Protein AF-A0A800FHP2-F1 (afdb_monomer_lite)

Sequence (373 aa):
MNGQFFDAVLINRNPDCRAYATDANDGDYGSSLISDLSNGISNAISDVHIDLVIASNWNASAYDYDNVTLTNDPELATHSRMISNMIPNHNFGVPVTGPGGDGWVKAIDHSDIEVTYIPVNPVRTNTPTDTPRNPPTYDMDGILLNGVGIFMDSGFCYNPGVTTGPRHLQSNEAGNASGCGPRNSWFELPAYTIWHHGAEKMAAVFDSYFAHGYEGTYHYHALTHPLQEDTDQTQPPSNGDGSPVIGFAPDGFPIYGHWFIDANNQLVKAESGYETYATNSRTPIETALHGTPPTPWDIANNPDAFASDFGLEMGRYEEDWYFAGTGNLDECNGAYDVNGDYGYYITDKYPFTPPCTFGARDPSFGKKSPTLP

Secondary structure (DSSP, 8-state):
--SSSSS-------S-THHHHTSTTTTB--EEEEEETTTTEEEEEE-EEEEEEEE-S-BTTTTB---EEEES-TTT-SEEEEEE-S--SS-B--PPPSGGG-SSS--B-TT--EEEEEESS----SS-EEPP--TTEEE-SEEETTS-EE--S-S-EE-TT--SS-GGGS--TTSEES---TT---BB-GGGGGTSTT--S-S----TTSEEEETBEEEESS-SS-SSSS-TTTS--TTSSPPPEEEE-TTS-EEE-SEEE-TTS-EEE----EEE---SSPPP-TT-TT-PPPPHHHHHH-GGGSS-S----TTSBGGGEEE---SSS-TTSEEE-TTS-EEEE--SSSSSS-SEESS---GGGEEEPP---

Structure (mmCIF, N/CA/C/O backbone):
data_AF-A0A800FHP2-F1
#
_entry.id   AF-A0A800FHP2-F1
#
loop_
_atom_site.group_PDB
_atom_site.id
_atom_site.type_symbol
_atom_site.label_atom_id
_atom_site.label_alt_id
_atom_site.label_comp_id
_atom_site.label_asym_id
_atom_site.label_entity_id
_atom_site.label_seq_id
_atom_site.pdbx_PDB_ins_code
_atom_site.Cartn_x
_atom_site.Cartn_y
_atom_site.Cartn_z
_atom_site.occupancy
_atom_site.B_iso_or_equiv
_atom_site.auth_seq_id
_atom_site.auth_comp_id
_atom_site.auth_asym_id
_atom_site.auth_atom_id
_atom_site.pdbx_PDB_model_num
ATOM 1 N N . MET A 1 1 ? -25.442 13.501 -1.470 1.00 42.16 1 MET A N 1
ATOM 2 C CA . MET A 1 1 ? -24.111 13.335 -0.866 1.00 42.16 1 MET A CA 1
ATOM 3 C C . MET A 1 1 ? -23.254 12.648 -1.912 1.00 42.16 1 MET A C 1
ATOM 5 O O . MET A 1 1 ? -23.772 11.766 -2.589 1.00 42.16 1 MET A O 1
ATOM 9 N N . ASN A 1 2 ? -22.050 13.164 -2.163 1.00 48.53 2 ASN A N 1
ATOM 10 C CA . ASN A 1 2 ? -21.079 12.519 -3.052 1.00 48.53 2 ASN A CA 1
ATOM 11 C C . ASN A 1 2 ? -20.657 11.195 -2.398 1.00 48.53 2 ASN A C 1
ATOM 13 O O . ASN A 1 2 ? -20.609 11.156 -1.176 1.00 48.53 2 ASN A O 1
ATOM 17 N N . GLY A 1 3 ? -20.410 10.147 -3.187 1.00 51.19 3 GLY A N 1
ATOM 18 C CA . GLY A 1 3 ? -20.172 8.762 -2.748 1.00 51.19 3 GLY A CA 1
ATOM 19 C C . GLY A 1 3 ? -18.886 8.498 -1.956 1.00 51.19 3 GLY A C 1
ATOM 20 O O . GLY A 1 3 ? -18.204 7.516 -2.225 1.00 51.19 3 GLY A O 1
ATOM 21 N N . GLN A 1 4 ? -18.535 9.374 -1.020 1.00 61.56 4 GLN A N 1
ATOM 22 C CA . GLN A 1 4 ? -17.621 9.070 0.077 1.00 61.56 4 GLN A CA 1
ATOM 23 C C . GLN A 1 4 ? -18.424 8.402 1.201 1.00 61.56 4 GLN A C 1
ATOM 25 O O . GLN A 1 4 ? -19.654 8.388 1.116 1.00 61.56 4 GLN A O 1
ATOM 30 N N . PHE A 1 5 ? -17.730 7.808 2.181 1.00 66.19 5 PHE A N 1
ATOM 31 C CA . PHE A 1 5 ? -18.312 7.038 3.289 1.00 66.19 5 PHE A CA 1
ATOM 32 C C . PHE A 1 5 ? -19.697 7.540 3.710 1.00 66.19 5 PHE A C 1
ATOM 34 O O . PHE A 1 5 ? -19.891 8.754 3.821 1.00 66.19 5 PHE A O 1
ATOM 41 N N . PHE A 1 6 ? -20.646 6.633 3.954 1.00 57.34 6 PHE A N 1
ATOM 42 C CA . PHE A 1 6 ? -21.966 6.999 4.469 1.00 57.34 6 PHE A CA 1
ATOM 43 C C . PHE A 1 6 ? -21.815 7.748 5.804 1.00 57.34 6 PHE A C 1
ATOM 45 O O . PHE A 1 6 ? -21.698 7.150 6.862 1.00 57.34 6 PHE A O 1
ATOM 52 N N . ASP A 1 7 ? -21.778 9.079 5.734 1.00 52.34 7 ASP A N 1
ATOM 53 C CA . ASP A 1 7 ? -21.678 10.017 6.854 1.00 52.34 7 ASP A CA 1
ATOM 54 C C . ASP A 1 7 ? -20.368 9.987 7.690 1.00 52.34 7 ASP A C 1
ATOM 56 O O . ASP A 1 7 ? -20.225 10.805 8.604 1.00 52.34 7 ASP A O 1
ATOM 60 N N . ALA A 1 8 ? -19.367 9.158 7.349 1.00 60.72 8 ALA A N 1
ATOM 61 C CA . ALA A 1 8 ? -18.088 9.099 8.071 1.00 60.72 8 ALA A CA 1
ATOM 62 C C . ALA A 1 8 ? -17.006 10.014 7.461 1.00 60.72 8 ALA A C 1
ATOM 64 O O . ALA A 1 8 ? -16.405 9.721 6.427 1.00 60.72 8 ALA A O 1
ATOM 65 N N . VAL A 1 9 ? -16.690 11.120 8.140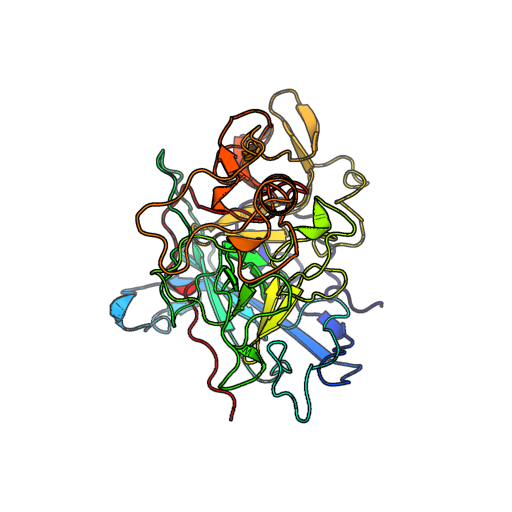 1.00 69.25 9 VAL A N 1
ATOM 66 C CA . VAL A 1 9 ? -15.458 11.877 7.861 1.00 69.25 9 VAL A CA 1
ATOM 67 C C . VAL A 1 9 ? -14.323 11.242 8.660 1.00 69.25 9 VAL A C 1
ATOM 69 O O . VAL A 1 9 ? -14.381 11.193 9.892 1.00 69.25 9 VAL A O 1
ATOM 72 N N . LEU A 1 10 ? -13.279 10.771 7.977 1.00 80.75 10 LEU A N 1
ATOM 73 C CA . LEU A 1 10 ? -12.099 10.210 8.630 1.00 80.75 10 LEU A CA 1
ATOM 74 C C . LEU A 1 10 ? -11.276 11.317 9.294 1.00 80.75 10 LEU A C 1
ATOM 76 O O . LEU A 1 10 ? -10.348 11.853 8.716 1.00 80.75 10 LEU A O 1
ATOM 80 N N . ILE A 1 11 ? -11.620 11.665 10.529 1.00 81.94 11 ILE A N 1
ATOM 81 C CA . ILE A 1 11 ? -10.828 12.572 11.381 1.00 81.94 11 ILE A CA 1
ATOM 82 C C . ILE A 1 11 ? -10.255 11.859 12.609 1.00 81.94 11 ILE A C 1
ATOM 84 O O . ILE A 1 11 ? -9.516 12.450 13.394 1.00 81.94 11 ILE A O 1
ATOM 88 N N . ASN A 1 12 ? -10.628 10.594 12.809 1.00 88.38 12 ASN A N 1
ATOM 89 C CA . ASN A 1 12 ? -10.211 9.810 13.959 1.00 88.38 12 ASN A CA 1
ATOM 90 C C . ASN A 1 12 ? -8.735 9.404 13.819 1.00 88.38 12 ASN A C 1
ATOM 92 O O . ASN A 1 12 ? -8.308 8.901 12.780 1.00 88.38 12 ASN A O 1
ATOM 96 N N . ARG A 1 13 ? -7.955 9.635 14.878 1.00 92.25 13 ARG A N 1
ATOM 97 C CA . ARG A 1 13 ? -6.534 9.263 14.972 1.00 92.25 13 ARG A CA 1
ATOM 98 C C . ARG A 1 13 ? -6.272 8.158 15.992 1.00 92.25 13 ARG A C 1
ATOM 100 O O . ARG A 1 13 ? -5.112 7.839 16.239 1.00 92.25 13 ARG A O 1
ATOM 107 N N . ASN A 1 14 ? -7.321 7.598 16.599 1.00 94.69 14 ASN A N 1
ATOM 108 C CA . ASN A 1 14 ? -7.180 6.554 17.606 1.00 94.69 14 ASN A CA 1
ATOM 109 C C . ASN A 1 14 ? -6.420 5.362 16.995 1.00 94.69 14 ASN A C 1
ATOM 111 O O . ASN A 1 14 ? -6.877 4.845 15.977 1.00 94.69 14 ASN A O 1
ATOM 115 N N . PRO A 1 15 ? -5.277 4.941 17.563 1.00 96.25 15 PRO A N 1
ATOM 116 C CA . PRO A 1 15 ? -4.467 3.861 17.002 1.00 96.25 15 PRO A CA 1
ATOM 117 C C . PRO A 1 15 ? -5.100 2.474 17.182 1.00 96.25 15 PRO A C 1
ATOM 119 O O . PRO A 1 15 ? -4.594 1.497 16.641 1.00 96.25 15 PRO A O 1
ATOM 122 N N . ASP A 1 16 ? -6.178 2.366 17.958 1.00 96.81 16 ASP A N 1
ATOM 123 C CA . ASP A 1 16 ? -6.836 1.110 18.286 1.00 96.81 16 ASP A CA 1
ATOM 124 C C . ASP A 1 16 ? -8.010 0.830 17.341 1.00 96.81 16 ASP A C 1
ATOM 126 O O . ASP A 1 16 ? -8.983 1.589 17.298 1.00 96.81 16 ASP A O 1
ATOM 130 N N . CYS A 1 17 ? -7.960 -0.295 16.623 1.00 97.31 17 CYS A N 1
ATOM 131 C CA . CYS A 1 17 ? -9.032 -0.709 15.716 1.00 97.31 17 CYS A CA 1
ATOM 132 C C . CYS A 1 17 ? -10.392 -0.877 16.413 1.00 97.31 17 CYS A C 1
ATOM 134 O O . CYS A 1 17 ? -11.427 -0.657 15.780 1.00 97.31 17 CYS A O 1
ATOM 136 N N . ARG A 1 18 ? -10.419 -1.151 17.727 1.00 97.69 18 ARG A N 1
ATOM 137 C CA . ARG A 1 18 ? -11.670 -1.234 18.499 1.00 97.69 18 ARG A CA 1
ATOM 138 C C . ARG A 1 18 ? -12.447 0.071 18.472 1.00 97.69 18 ARG A C 1
ATOM 140 O O . ARG A 1 18 ? -13.671 0.045 18.478 1.00 97.69 18 ARG A O 1
ATOM 147 N N . ALA A 1 19 ? -11.747 1.203 18.398 1.00 96.31 19 ALA A N 1
ATOM 148 C CA . ALA A 1 19 ? -12.383 2.508 18.335 1.00 96.31 19 ALA A CA 1
ATOM 149 C C . ALA A 1 19 ? -13.242 2.678 17.079 1.00 96.31 19 ALA A C 1
ATOM 151 O O . ALA A 1 19 ? -14.228 3.393 17.151 1.00 96.31 19 ALA A O 1
ATOM 152 N N . TYR A 1 20 ? -12.892 2.020 15.972 1.00 95.00 20 TYR A N 1
ATOM 153 C CA . TYR A 1 20 ? -13.605 2.096 14.692 1.00 95.00 20 TYR A CA 1
ATOM 154 C C . TYR A 1 20 ? -14.788 1.124 14.669 1.00 95.00 20 TYR A C 1
ATOM 156 O O . TYR A 1 20 ? -15.822 1.438 14.102 1.00 95.00 20 TYR A O 1
ATOM 164 N N . ALA A 1 21 ? -14.686 -0.012 15.365 1.00 95.56 21 ALA A N 1
ATOM 165 C CA . ALA A 1 21 ? -15.807 -0.936 15.551 1.00 95.56 21 ALA A CA 1
ATOM 166 C C . ALA A 1 21 ? -16.920 -0.374 16.460 1.00 95.56 21 ALA A C 1
ATOM 168 O O . ALA A 1 21 ? -18.046 -0.856 16.431 1.00 95.56 21 ALA A O 1
ATOM 169 N N . THR A 1 22 ? -16.605 0.607 17.315 1.00 94.50 22 THR A N 1
ATOM 170 C CA . THR A 1 22 ? -17.533 1.134 18.333 1.00 94.50 22 THR A CA 1
ATOM 171 C C . THR A 1 22 ? -17.714 2.652 18.274 1.00 94.50 22 THR A C 1
ATOM 173 O O . THR A 1 22 ? -18.118 3.259 19.271 1.00 94.50 22 THR A O 1
ATOM 176 N N . ASP A 1 23 ? -17.329 3.298 17.174 1.00 91.94 23 ASP A N 1
ATOM 177 C CA . ASP A 1 23 ? -17.522 4.738 17.012 1.00 91.94 23 ASP A CA 1
ATOM 178 C C . ASP A 1 23 ? -18.992 5.085 16.712 1.00 91.94 23 ASP A C 1
ATOM 180 O O . ASP A 1 23 ? -19.906 4.269 16.824 1.00 91.94 23 ASP A O 1
ATOM 184 N N . ALA A 1 24 ? -19.237 6.342 16.343 1.00 89.69 24 ALA A N 1
ATOM 185 C CA . ALA A 1 24 ? -20.569 6.810 15.982 1.00 89.69 24 ALA A CA 1
ATOM 186 C C . ALA A 1 24 ? -21.131 6.167 14.699 1.00 89.69 24 ALA A C 1
ATOM 188 O O . ALA A 1 24 ? -22.337 6.275 14.479 1.00 89.69 24 ALA A O 1
ATOM 189 N N . ASN A 1 25 ? -20.287 5.526 13.884 1.00 89.25 25 ASN A N 1
ATOM 190 C CA . ASN A 1 25 ? -20.686 4.812 12.676 1.00 89.25 25 ASN A CA 1
ATOM 191 C C . ASN A 1 25 ? -21.022 3.338 12.964 1.00 89.25 25 ASN A C 1
ATOM 193 O O . ASN A 1 25 ? -21.457 2.639 12.057 1.00 89.25 25 ASN A O 1
ATOM 197 N N . ASP A 1 26 ? -20.855 2.862 14.209 1.00 90.69 26 ASP A N 1
ATOM 198 C CA . ASP A 1 26 ? -21.166 1.481 14.625 1.00 90.69 26 ASP A CA 1
ATOM 199 C C . ASP A 1 26 ? -20.458 0.434 13.740 1.00 90.69 26 ASP A C 1
ATOM 201 O O . ASP A 1 26 ? -21.028 -0.588 13.354 1.00 90.69 26 ASP A O 1
ATOM 205 N N . GLY A 1 27 ? -19.215 0.743 13.350 1.00 92.56 27 GLY A N 1
ATOM 206 C CA . GLY A 1 27 ? -18.407 -0.103 12.477 1.00 92.56 27 GLY A CA 1
ATOM 207 C C . GLY A 1 27 ? -18.786 -0.069 10.995 1.00 92.56 27 GLY A C 1
ATOM 208 O O . GLY A 1 27 ? -18.159 -0.793 10.226 1.00 92.56 27 GLY A O 1
ATOM 209 N N . ASP A 1 28 ? -19.770 0.727 10.566 1.00 93.31 28 ASP A N 1
ATOM 210 C CA . ASP A 1 28 ? -20.134 0.889 9.152 1.00 93.31 28 ASP A CA 1
ATOM 211 C C . ASP A 1 28 ? -19.235 1.930 8.467 1.00 93.31 28 ASP A C 1
ATOM 213 O O . ASP A 1 28 ? -19.315 3.132 8.722 1.00 93.31 28 ASP A O 1
ATOM 217 N N . TYR A 1 29 ? -18.370 1.444 7.580 1.00 91.94 29 TYR A N 1
ATOM 218 C CA . TYR A 1 29 ? -17.501 2.261 6.730 1.00 91.94 29 TYR A CA 1
ATOM 219 C C . TYR A 1 29 ? -17.826 2.038 5.246 1.00 91.94 29 TYR A C 1
ATOM 221 O O . TYR A 1 29 ? -16.972 2.196 4.369 1.00 91.94 29 TYR A O 1
ATOM 229 N N . GLY A 1 30 ? -19.064 1.648 4.946 1.00 91.06 30 GLY A N 1
ATOM 230 C CA . GLY A 1 30 ? -19.546 1.482 3.588 1.00 91.06 30 GLY A CA 1
ATOM 231 C C . GLY A 1 30 ? -19.716 2.809 2.845 1.00 91.06 30 GLY A C 1
ATOM 232 O O . GLY A 1 30 ? -19.695 3.912 3.401 1.00 91.06 30 GLY A O 1
ATOM 233 N N . SER A 1 31 ? -19.930 2.707 1.538 1.00 89.75 31 SER A N 1
ATOM 234 C CA . SER A 1 31 ? -20.238 3.839 0.664 1.00 89.75 31 SER A CA 1
ATOM 235 C C . SER A 1 31 ? -21.152 3.413 -0.492 1.00 89.75 31 SER A C 1
ATOM 237 O O . SER A 1 31 ? -21.416 2.233 -0.718 1.00 89.75 31 SER A O 1
ATOM 239 N N . SER A 1 32 ? -21.682 4.368 -1.252 1.00 90.06 32 SER A N 1
ATOM 240 C CA . SER A 1 32 ? -22.527 4.096 -2.419 1.00 90.06 32 SER A CA 1
ATOM 241 C C . SER A 1 32 ? -22.330 5.123 -3.527 1.00 90.06 32 SER A C 1
ATOM 243 O O . SER A 1 32 ? -21.616 6.108 -3.362 1.00 90.06 32 SER A O 1
ATOM 245 N N . LEU A 1 33 ? -23.004 4.910 -4.664 1.00 88.69 33 LEU A N 1
ATOM 246 C CA . LEU A 1 33 ? -22.923 5.779 -5.847 1.00 88.69 33 LEU A CA 1
ATOM 247 C C . LEU A 1 33 ? -21.521 5.804 -6.464 1.00 88.69 33 LEU A C 1
ATOM 249 O O . LEU A 1 33 ? -21.109 6.801 -7.058 1.00 88.69 33 LEU A O 1
ATOM 253 N N . ILE A 1 34 ? -20.808 4.688 -6.334 1.00 89.50 34 ILE A N 1
ATOM 254 C CA . ILE A 1 34 ? -19.467 4.530 -6.867 1.00 89.50 34 ILE A CA 1
ATOM 255 C C . ILE A 1 34 ? -19.550 4.100 -8.335 1.00 89.50 34 ILE A C 1
ATOM 257 O O . ILE A 1 34 ? -20.327 3.215 -8.706 1.00 89.50 34 ILE A O 1
ATOM 261 N N . SER A 1 35 ? -18.735 4.727 -9.177 1.00 90.38 35 SER A N 1
ATOM 262 C CA . SER A 1 35 ? -18.524 4.309 -10.558 1.00 90.38 35 SER A CA 1
ATOM 263 C C . SER A 1 35 ? -17.323 3.371 -10.649 1.00 90.38 35 SER A C 1
ATOM 265 O O . SER A 1 35 ? -16.195 3.791 -10.400 1.00 90.38 35 SER A O 1
ATOM 267 N N . ASP A 1 36 ? -17.570 2.137 -11.078 1.00 90.38 36 ASP A N 1
ATOM 268 C CA . ASP A 1 36 ? -16.560 1.161 -11.483 1.00 90.38 36 ASP A CA 1
ATOM 269 C C . ASP A 1 36 ? -16.416 1.198 -13.010 1.00 90.38 36 ASP A C 1
ATOM 271 O O . ASP A 1 36 ? -17.283 0.730 -13.760 1.00 90.38 36 ASP A O 1
ATOM 275 N N . LEU A 1 37 ? -15.308 1.767 -13.481 1.00 87.38 37 LEU A N 1
ATOM 276 C CA . LEU A 1 37 ? -15.003 1.880 -14.907 1.00 87.38 37 LEU A CA 1
ATOM 277 C C . LEU A 1 37 ? -14.604 0.544 -15.548 1.00 87.38 37 LEU A C 1
ATOM 279 O O . LEU A 1 37 ? -14.700 0.418 -16.770 1.00 87.38 37 LEU A O 1
ATOM 283 N N . SER A 1 38 ? -14.180 -0.446 -14.758 1.00 82.62 38 SER A N 1
ATOM 284 C CA . SER A 1 38 ? -13.795 -1.768 -15.263 1.00 82.62 38 SER A CA 1
ATOM 285 C C . SER A 1 38 ? -15.014 -2.582 -15.715 1.00 82.62 38 SER A C 1
ATOM 287 O O . SER A 1 38 ? -14.948 -3.274 -16.731 1.00 82.62 38 SER A O 1
ATOM 289 N N . ASN A 1 39 ? -16.147 -2.420 -15.021 1.00 82.06 39 ASN A N 1
ATOM 290 C CA . ASN A 1 39 ? -17.415 -3.101 -15.304 1.00 82.06 39 ASN A CA 1
ATOM 291 C C . ASN A 1 39 ? -18.507 -2.198 -15.900 1.00 82.06 39 ASN A C 1
ATOM 293 O O . ASN A 1 39 ? -19.570 -2.684 -16.290 1.00 82.06 39 ASN A O 1
ATOM 297 N N . GLY A 1 40 ? -18.287 -0.881 -15.961 1.00 86.12 40 GLY A N 1
ATOM 298 C CA . GLY A 1 40 ? -19.302 0.080 -16.402 1.00 86.12 40 GLY A CA 1
ATOM 299 C C . GLY A 1 40 ? -20.485 0.212 -15.434 1.00 86.12 40 GLY A C 1
ATOM 300 O O . GLY A 1 40 ? -21.578 0.597 -15.850 1.00 86.12 40 GLY A O 1
ATOM 301 N N . ILE A 1 41 ? -20.282 -0.118 -14.156 1.00 89.56 41 ILE A N 1
ATOM 302 C CA . ILE A 1 41 ? -21.281 0.033 -13.093 1.00 89.56 41 ILE A CA 1
ATOM 303 C C . ILE A 1 41 ? -21.196 1.470 -12.578 1.00 89.56 41 ILE A C 1
ATOM 305 O O . ILE A 1 41 ? -20.122 1.930 -12.214 1.00 89.56 41 ILE A O 1
ATOM 309 N N . SER A 1 42 ? -22.315 2.193 -12.533 1.00 89.94 42 SER A N 1
ATOM 310 C CA . SER A 1 42 ? -22.343 3.617 -12.148 1.00 89.94 42 SER A CA 1
ATOM 311 C C . SER A 1 42 ? -22.952 3.882 -10.766 1.00 89.94 42 SER A C 1
ATOM 313 O O . SER A 1 42 ? -23.232 5.027 -10.419 1.00 89.94 42 SER A O 1
ATOM 315 N N . ASN A 1 43 ? -23.277 2.826 -10.028 1.00 89.38 43 ASN A N 1
ATOM 316 C CA . ASN A 1 43 ? -23.996 2.884 -8.757 1.00 89.38 43 ASN A CA 1
ATOM 317 C C . ASN A 1 43 ? -23.600 1.719 -7.840 1.00 89.38 43 ASN A C 1
ATOM 319 O O . ASN A 1 43 ? -24.458 1.128 -7.185 1.00 89.38 43 ASN A O 1
ATOM 323 N N . ALA A 1 44 ? -22.315 1.375 -7.841 1.00 90.38 44 ALA A N 1
ATOM 324 C CA . ALA A 1 44 ? -21.767 0.345 -6.979 1.00 90.38 44 ALA A CA 1
ATOM 325 C C . ALA A 1 44 ? -21.890 0.737 -5.499 1.00 90.38 44 ALA A C 1
ATOM 327 O O . ALA A 1 44 ? -22.011 1.922 -5.155 1.00 90.38 44 ALA A O 1
ATOM 328 N N . ILE A 1 45 ? -21.891 -0.287 -4.652 1.00 92.00 45 ILE A N 1
ATOM 329 C CA . ILE A 1 45 ? -21.956 -0.185 -3.197 1.00 92.00 45 ILE A CA 1
ATOM 330 C C . ILE A 1 45 ? -20.643 -0.742 -2.658 1.00 92.00 45 ILE A C 1
ATOM 332 O O . ILE A 1 45 ? -20.237 -1.835 -3.046 1.00 92.00 45 ILE A O 1
ATOM 336 N N . SER A 1 46 ? -20.000 0.025 -1.788 1.00 92.06 46 SER A N 1
ATOM 337 C CA . SER A 1 46 ? -18.927 -0.433 -0.915 1.00 92.06 46 SER A CA 1
ATOM 338 C C . SER A 1 46 ? -19.574 -0.899 0.381 1.00 92.06 46 SER A C 1
ATOM 340 O O . SER A 1 46 ? -20.282 -0.125 1.026 1.00 92.06 46 SER A O 1
ATOM 342 N N . ASP A 1 47 ? -19.409 -2.177 0.696 1.00 93.25 47 ASP A N 1
ATOM 343 C CA . ASP A 1 47 ? -19.898 -2.798 1.924 1.00 93.25 47 ASP A CA 1
ATOM 344 C C . ASP A 1 47 ? -18.688 -3.031 2.820 1.00 93.25 47 ASP A C 1
ATOM 346 O O . ASP A 1 47 ? -17.784 -3.766 2.422 1.00 93.25 47 ASP A O 1
ATOM 350 N N . VAL A 1 48 ? -18.643 -2.355 3.969 1.00 94.69 48 VAL A N 1
ATOM 351 C CA . VAL A 1 48 ? -17.565 -2.483 4.952 1.00 94.69 48 VAL A CA 1
ATOM 352 C C . VAL A 1 48 ? -18.166 -2.438 6.346 1.00 94.69 48 VAL A C 1
ATOM 354 O O . VAL A 1 48 ? -18.731 -1.423 6.752 1.00 94.69 48 VAL A O 1
ATOM 357 N N . HIS A 1 49 ? -17.986 -3.519 7.096 1.00 96.00 49 HIS A N 1
ATOM 358 C CA . HIS A 1 49 ? -18.393 -3.599 8.490 1.00 96.00 49 HIS A CA 1
ATOM 359 C C . HIS A 1 49 ? -17.241 -4.076 9.370 1.00 96.00 49 HIS A C 1
ATOM 361 O O . HIS A 1 49 ? -16.572 -5.062 9.052 1.00 96.00 49 HIS A O 1
ATOM 367 N N . ILE A 1 50 ? -17.018 -3.385 10.486 1.00 96.94 50 ILE A N 1
ATOM 368 C CA . ILE A 1 50 ? -16.003 -3.721 11.481 1.00 96.94 50 ILE A CA 1
ATOM 369 C C . ILE A 1 50 ? -16.701 -4.104 12.786 1.00 96.94 50 ILE A C 1
ATOM 371 O O . ILE A 1 50 ? -17.335 -3.265 13.417 1.00 96.94 50 ILE A O 1
ATOM 375 N N . ASP A 1 51 ? -16.537 -5.353 13.221 1.00 97.50 51 ASP A N 1
ATOM 376 C CA . ASP A 1 51 ? -17.034 -5.836 14.513 1.00 97.50 51 ASP A CA 1
ATOM 377 C C . ASP A 1 51 ? -15.909 -6.368 15.412 1.00 97.50 51 ASP A C 1
ATOM 379 O O . ASP A 1 51 ? -14.748 -6.474 15.012 1.00 97.50 51 ASP A O 1
ATOM 383 N N . LEU A 1 52 ? -16.233 -6.654 16.675 1.00 97.94 52 LEU A N 1
ATOM 384 C CA . LEU A 1 52 ? -15.274 -7.162 17.654 1.00 97.94 52 LEU A CA 1
ATOM 385 C C . LEU A 1 52 ? -15.445 -8.664 17.862 1.00 97.94 52 LEU A C 1
ATOM 387 O O . LEU A 1 52 ? -16.551 -9.174 18.076 1.00 97.94 52 LEU A O 1
ATOM 391 N N . VAL A 1 53 ? -14.322 -9.384 17.884 1.00 96.25 53 VAL A N 1
ATOM 392 C CA . VAL A 1 53 ? -14.325 -10.839 18.045 1.00 96.25 53 VAL A CA 1
ATOM 393 C C . VAL A 1 53 ? -13.273 -11.357 19.024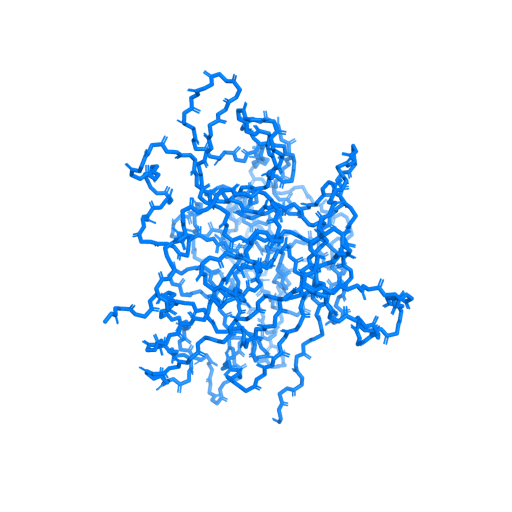 1.00 96.25 53 VAL A C 1
ATOM 395 O O . VAL A 1 53 ? -12.177 -10.814 19.209 1.00 96.25 53 VAL A O 1
ATOM 398 N N . ILE A 1 54 ? -13.607 -12.492 19.628 1.00 94.19 54 ILE A N 1
ATOM 399 C CA . ILE A 1 54 ? -12.711 -13.344 20.401 1.00 94.19 54 ILE A CA 1
ATOM 400 C C . ILE A 1 54 ? -12.298 -14.513 19.506 1.00 94.19 54 ILE A C 1
ATOM 402 O O . ILE A 1 54 ? -13.087 -15.421 19.242 1.00 94.19 54 ILE A O 1
ATOM 406 N N . ALA A 1 55 ? -11.057 -14.485 19.042 1.00 86.69 55 ALA A N 1
ATOM 407 C CA . ALA A 1 55 ? -10.420 -15.548 18.294 1.00 86.69 55 ALA A CA 1
ATOM 408 C C . ALA A 1 55 ? -9.909 -16.619 19.256 1.00 86.69 55 ALA A C 1
ATOM 410 O O . ALA A 1 55 ? -9.067 -16.351 20.115 1.00 86.69 55 ALA A O 1
ATOM 411 N N . SER A 1 56 ? -10.412 -17.847 19.121 1.00 72.88 56 SER A N 1
ATOM 412 C CA . SER A 1 56 ? -9.972 -18.975 19.941 1.00 72.88 56 SER A CA 1
ATOM 413 C C . SER A 1 56 ? -9.509 -20.121 19.049 1.00 72.88 56 SER A C 1
ATOM 415 O O . SER A 1 56 ? -10.208 -20.511 18.123 1.00 72.88 56 SER A O 1
ATOM 417 N N . ASN A 1 57 ? -8.336 -20.693 19.339 1.00 65.31 57 ASN A N 1
ATOM 418 C CA . ASN A 1 57 ? -7.799 -21.853 18.613 1.00 65.31 57 ASN A CA 1
ATOM 419 C C . ASN A 1 57 ? -7.589 -21.637 17.099 1.00 65.31 57 ASN A C 1
ATOM 421 O O . ASN A 1 57 ? -7.745 -22.582 16.324 1.00 65.31 57 ASN A O 1
ATOM 425 N N . TRP A 1 58 ? -7.212 -20.426 16.678 1.00 72.06 58 TRP A N 1
ATOM 426 C CA . TRP A 1 58 ? -6.874 -20.152 15.284 1.00 72.06 58 TRP A CA 1
ATOM 427 C C . TRP A 1 58 ? -5.784 -21.079 14.766 1.00 72.06 58 TRP A C 1
ATOM 429 O O . TRP A 1 58 ? -4.709 -21.219 15.355 1.00 72.06 58 TRP A O 1
ATOM 439 N N . ASN A 1 59 ? -6.068 -21.695 13.624 1.00 63.69 59 ASN A N 1
ATOM 440 C CA . ASN A 1 59 ? -5.121 -22.539 12.932 1.00 63.69 59 ASN A CA 1
ATOM 441 C C . ASN A 1 59 ? -4.774 -21.921 11.577 1.00 63.69 59 ASN A C 1
ATOM 443 O O . ASN A 1 59 ? -5.429 -22.200 10.572 1.00 63.69 59 ASN A O 1
ATOM 447 N N . ALA A 1 60 ? -3.682 -21.154 11.554 1.00 62.06 60 ALA A N 1
ATOM 448 C CA . ALA A 1 60 ? -3.133 -20.551 10.340 1.00 62.06 60 ALA A CA 1
ATOM 449 C C . ALA A 1 60 ? -2.873 -21.580 9.220 1.00 62.06 60 ALA A C 1
ATOM 451 O O . ALA A 1 60 ? -2.970 -21.256 8.043 1.00 62.06 60 ALA A O 1
ATOM 452 N N . SER A 1 61 ? -2.591 -22.846 9.562 1.00 59.84 61 SER A N 1
ATOM 453 C CA . SER A 1 61 ? -2.345 -23.892 8.559 1.00 59.84 61 SER A CA 1
ATOM 454 C C . SER A 1 61 ? -3.615 -24.430 7.889 1.00 59.84 61 SER A C 1
ATOM 456 O O . SER A 1 61 ? -3.529 -24.995 6.800 1.00 59.84 61 SER A O 1
ATOM 458 N N . ALA A 1 62 ? -4.786 -24.257 8.514 1.00 55.75 62 ALA A N 1
ATOM 459 C CA . ALA A 1 62 ? -6.064 -24.749 8.000 1.00 55.75 62 ALA A CA 1
ATOM 460 C C . ALA A 1 62 ? -6.946 -23.650 7.382 1.00 55.75 62 ALA A C 1
ATOM 462 O O . ALA A 1 62 ? -7.964 -23.996 6.792 1.00 55.75 62 ALA A O 1
ATOM 463 N N . TYR A 1 63 ? -6.561 -22.366 7.487 1.00 58.50 63 TYR A N 1
ATOM 464 C CA . TYR A 1 63 ? -7.412 -21.220 7.121 1.00 58.50 63 TYR A CA 1
ATOM 465 C C . TYR A 1 63 ? -8.791 -21.257 7.816 1.00 58.50 63 TYR A C 1
ATOM 467 O O . TYR A 1 63 ? -9.779 -20.785 7.267 1.00 58.50 63 TYR A O 1
ATOM 475 N N . ASP A 1 64 ? -8.875 -21.833 9.021 1.00 66.81 64 ASP A N 1
ATOM 476 C CA . ASP A 1 64 ? -10.116 -21.837 9.806 1.00 66.81 64 ASP A CA 1
ATOM 477 C C . ASP A 1 64 ? -10.165 -20.575 10.673 1.00 66.81 64 ASP A C 1
ATOM 479 O O . ASP A 1 64 ? -9.880 -20.591 11.876 1.00 66.81 64 ASP A O 1
ATOM 483 N N . TYR A 1 65 ? -10.445 -19.457 10.004 1.00 70.50 65 TYR A N 1
ATOM 484 C CA . TYR A 1 65 ? -10.683 -18.170 10.650 1.00 70.50 65 TYR A CA 1
ATOM 485 C C . TYR A 1 65 ? -12.133 -18.022 11.132 1.00 70.50 65 TYR A C 1
ATOM 487 O O . TYR A 1 65 ? -12.472 -16.999 11.717 1.00 70.50 65 TYR A O 1
ATOM 495 N N . ASP A 1 66 ? -12.978 -19.041 10.945 1.00 71.38 66 ASP A N 1
ATOM 496 C CA . ASP A 1 66 ? -14.391 -19.015 11.337 1.00 71.38 66 ASP A CA 1
ATOM 497 C C . ASP A 1 66 ? -14.594 -19.335 12.827 1.00 71.38 66 ASP A C 1
ATOM 499 O O . ASP A 1 66 ? -15.674 -19.108 13.379 1.00 71.38 66 ASP A O 1
ATOM 503 N N . ASN A 1 67 ? -13.558 -19.823 13.520 1.00 83.38 67 ASN A N 1
ATOM 504 C CA . ASN A 1 67 ? -13.601 -20.108 14.956 1.00 83.38 67 ASN A CA 1
ATOM 505 C C . ASN A 1 67 ? -13.422 -18.845 15.817 1.00 83.38 67 ASN A C 1
ATOM 507 O O . ASN A 1 67 ? -12.468 -18.689 16.590 1.00 83.38 67 ASN A O 1
ATOM 511 N N . VAL A 1 68 ? -14.367 -17.925 15.659 1.00 89.50 68 VAL A N 1
ATOM 512 C CA . VAL A 1 68 ? -14.433 -16.656 16.378 1.00 89.50 68 VAL A CA 1
ATOM 513 C C . VAL A 1 68 ? -15.779 -16.505 17.077 1.00 89.50 68 VAL A C 1
ATOM 515 O O . VAL A 1 68 ? -16.811 -16.984 16.613 1.00 89.50 68 VAL A O 1
ATOM 518 N N . THR A 1 69 ? -15.779 -15.836 18.226 1.00 92.69 69 THR A N 1
ATOM 519 C CA . THR A 1 69 ? -17.003 -15.477 18.951 1.00 92.69 69 THR A CA 1
ATOM 520 C C . THR A 1 69 ? -17.171 -13.967 18.933 1.00 92.69 69 THR A C 1
ATOM 522 O O . THR A 1 69 ? -16.278 -13.255 19.383 1.00 92.69 69 THR A O 1
ATOM 525 N N . LEU A 1 70 ? -18.312 -13.482 18.442 1.00 95.12 70 LEU A N 1
ATOM 526 C CA . LEU A 1 70 ? -18.673 -12.065 18.515 1.00 95.12 70 LEU A CA 1
ATOM 527 C C . LEU A 1 70 ? -18.700 -11.583 19.971 1.00 95.12 70 LEU A C 1
ATOM 529 O O . LEU A 1 70 ? -19.217 -12.270 20.856 1.00 95.12 70 LEU A O 1
ATOM 533 N N . THR A 1 71 ? -18.179 -10.387 20.208 1.00 95.94 71 THR A N 1
ATOM 534 C CA . THR A 1 71 ? -18.248 -9.694 21.496 1.00 95.94 71 THR A CA 1
ATOM 535 C C . THR A 1 71 ? -18.594 -8.231 21.261 1.00 95.94 71 THR A C 1
ATOM 537 O O . THR A 1 71 ? -18.216 -7.669 20.250 1.00 95.94 71 THR A O 1
ATOM 540 N N . ASN A 1 72 ? -19.282 -7.603 22.211 1.00 94.88 72 ASN A N 1
ATOM 541 C CA . ASN A 1 72 ? -19.456 -6.144 22.234 1.00 94.88 72 ASN A CA 1
ATOM 542 C C . ASN A 1 72 ? -18.625 -5.507 23.356 1.00 94.88 72 ASN A C 1
ATOM 544 O O . ASN A 1 72 ? -18.780 -4.325 23.643 1.00 94.88 72 ASN A O 1
ATOM 548 N N . ASP A 1 73 ? -17.809 -6.309 24.045 1.00 96.44 73 ASP A N 1
ATOM 549 C CA . ASP A 1 73 ? -16.905 -5.867 25.100 1.00 96.44 73 ASP A CA 1
ATOM 550 C C . ASP A 1 73 ? -15.491 -5.690 24.515 1.00 96.44 73 ASP A C 1
ATOM 552 O O . ASP A 1 73 ? -14.838 -6.701 24.212 1.00 96.44 73 ASP A O 1
ATOM 556 N N . PRO A 1 74 ? -15.010 -4.440 24.357 1.00 95.69 74 PRO A N 1
ATOM 557 C CA . PRO A 1 74 ? -13.669 -4.149 23.855 1.00 95.69 74 PRO A CA 1
ATOM 558 C C . PRO A 1 74 ? -12.548 -4.766 24.693 1.00 95.69 74 PRO A C 1
ATOM 560 O O . PRO A 1 74 ? -11.472 -5.025 24.156 1.00 95.69 74 PRO A O 1
ATOM 563 N N . GLU A 1 75 ? -12.777 -5.034 25.982 1.00 95.62 75 GLU A N 1
ATOM 564 C CA . GLU A 1 75 ? -11.781 -5.636 26.880 1.00 95.62 75 GLU A CA 1
ATOM 565 C C . GLU A 1 75 ? -11.629 -7.146 26.659 1.00 95.62 75 GLU A C 1
ATOM 567 O O . GLU A 1 75 ? -10.597 -7.729 26.993 1.00 95.62 75 GLU A O 1
ATOM 572 N N . LEU A 1 76 ? -12.651 -7.796 26.094 1.00 95.69 76 LEU A N 1
ATOM 573 C CA . LEU A 1 76 ? -12.605 -9.218 25.742 1.00 95.69 76 LEU A CA 1
ATOM 574 C C . LEU A 1 76 ? -12.140 -9.449 24.304 1.00 95.69 76 LEU A C 1
ATOM 576 O O . LEU A 1 76 ? -11.746 -10.567 23.967 1.00 95.69 76 LEU A O 1
ATOM 580 N N . ALA A 1 77 ? -12.220 -8.421 23.457 1.00 96.69 77 ALA A N 1
ATOM 581 C CA . ALA A 1 77 ? -11.851 -8.515 22.057 1.00 96.69 77 ALA A CA 1
ATOM 582 C C . ALA A 1 77 ? -10.373 -8.893 21.900 1.00 96.69 77 ALA A C 1
ATOM 584 O O . ALA A 1 77 ? -9.488 -8.392 22.591 1.00 96.69 77 ALA A O 1
ATOM 585 N N . THR A 1 78 ? -10.117 -9.785 20.952 1.00 95.12 78 THR A N 1
ATOM 586 C CA . THR A 1 78 ? -8.756 -10.146 20.523 1.00 95.12 78 THR A CA 1
ATOM 587 C C . THR A 1 78 ? -8.417 -9.506 19.183 1.00 95.12 78 THR A C 1
ATOM 589 O O . THR A 1 78 ? -7.261 -9.172 18.939 1.00 95.12 78 THR A O 1
ATOM 592 N N . HIS A 1 79 ? -9.437 -9.324 18.340 1.00 96.56 79 HIS A N 1
ATOM 593 C CA . HIS A 1 79 ? -9.334 -8.760 17.005 1.00 96.56 79 HIS A CA 1
ATOM 594 C C . HIS A 1 79 ? -10.560 -7.892 16.734 1.00 96.56 79 HIS A C 1
ATOM 596 O O . HIS A 1 79 ? -11.656 -8.192 17.224 1.00 96.56 79 HIS A O 1
ATOM 602 N N . SER A 1 80 ? -10.372 -6.863 15.918 1.00 97.69 80 SER A N 1
ATOM 603 C CA . SER A 1 80 ? -11.462 -6.294 15.131 1.00 97.69 80 SER A CA 1
ATOM 604 C C . SER A 1 80 ? -11.533 -7.068 13.821 1.00 97.69 80 SER A C 1
ATOM 606 O O . SER A 1 80 ? -10.511 -7.270 13.167 1.00 97.69 80 SER A O 1
ATOM 608 N N . ARG A 1 81 ? -12.710 -7.546 13.439 1.00 96.81 81 ARG A N 1
ATOM 609 C CA . ARG A 1 81 ? -12.925 -8.243 12.173 1.00 96.81 81 ARG A CA 1
ATOM 610 C C . ARG A 1 81 ? -13.553 -7.269 11.190 1.00 96.81 81 ARG A C 1
ATOM 612 O O . ARG A 1 81 ? -14.652 -6.783 11.424 1.00 96.81 81 ARG A O 1
ATOM 619 N N . MET A 1 82 ? -12.857 -7.026 10.089 1.00 97.12 82 MET A N 1
ATOM 620 C CA . MET A 1 82 ? -13.369 -6.282 8.949 1.00 97.12 82 MET A CA 1
ATOM 621 C C . MET A 1 82 ? -13.951 -7.258 7.929 1.00 97.12 82 MET A C 1
ATOM 623 O O . MET A 1 82 ? -13.267 -8.186 7.496 1.00 97.12 82 MET A O 1
ATOM 627 N N . ILE A 1 83 ? -15.202 -7.033 7.553 1.00 95.69 83 ILE A N 1
ATOM 628 C CA . ILE A 1 83 ? -15.919 -7.728 6.487 1.00 95.69 83 ILE A CA 1
ATOM 629 C C . ILE A 1 83 ? -16.114 -6.705 5.374 1.00 95.69 83 ILE A C 1
ATOM 631 O O . ILE A 1 83 ? -16.664 -5.638 5.635 1.00 95.69 83 ILE A O 1
ATOM 635 N N . SER A 1 84 ? -15.634 -6.996 4.168 1.00 94.38 84 SER A N 1
ATOM 636 C CA . SER A 1 84 ? -15.622 -6.035 3.067 1.00 94.38 84 SER A CA 1
ATOM 637 C C . SER A 1 84 ? -15.898 -6.693 1.722 1.00 94.38 84 SER A C 1
ATOM 639 O O . SER A 1 84 ? -15.389 -7.777 1.462 1.00 94.38 84 SER A O 1
ATOM 641 N N . ASN A 1 85 ? -16.620 -6.017 0.828 1.00 92.25 85 ASN A N 1
ATOM 642 C CA . ASN A 1 85 ? -16.733 -6.439 -0.574 1.00 92.25 85 ASN A CA 1
ATOM 643 C C . ASN A 1 85 ? -15.604 -5.914 -1.482 1.00 92.25 85 ASN A C 1
ATOM 645 O O . ASN A 1 85 ? -15.692 -6.011 -2.705 1.00 92.25 85 ASN A O 1
ATOM 649 N N . MET A 1 86 ? -14.551 -5.333 -0.897 1.00 90.19 86 MET A N 1
ATOM 650 C CA . MET A 1 86 ? -13.353 -4.831 -1.584 1.00 90.19 86 MET A CA 1
ATOM 651 C C . MET A 1 86 ? -13.640 -3.749 -2.642 1.00 90.19 86 MET A C 1
ATOM 653 O O . MET A 1 86 ? -12.812 -3.499 -3.520 1.00 90.19 86 MET A O 1
ATOM 657 N N . ILE A 1 87 ? -14.795 -3.083 -2.569 1.00 91.94 87 ILE A N 1
ATOM 658 C CA . ILE A 1 87 ? -15.123 -1.923 -3.400 1.00 91.94 87 ILE A CA 1
ATOM 659 C C . ILE A 1 87 ? -14.742 -0.654 -2.625 1.00 91.94 87 ILE A C 1
ATOM 661 O O . ILE A 1 87 ? -15.173 -0.496 -1.483 1.00 91.94 87 ILE A O 1
ATOM 665 N N . PRO A 1 88 ? -13.967 0.277 -3.211 1.00 91.38 88 PRO A N 1
ATOM 666 C CA . PRO A 1 88 ? -13.534 1.478 -2.509 1.00 91.38 88 PRO A CA 1
ATOM 667 C C . PRO A 1 88 ? -14.667 2.500 -2.353 1.00 91.38 88 PRO A C 1
ATOM 669 O O . PRO A 1 88 ? -15.683 2.474 -3.043 1.00 91.38 88 PRO A O 1
ATOM 672 N N . ASN A 1 89 ? -14.431 3.502 -1.514 1.00 88.94 89 ASN A N 1
ATOM 673 C CA . ASN A 1 89 ? -15.298 4.663 -1.299 1.00 88.94 89 ASN A CA 1
ATOM 674 C C . ASN A 1 89 ? -15.113 5.792 -2.341 1.00 88.94 89 ASN A C 1
ATOM 676 O O . ASN A 1 89 ? -15.355 6.963 -2.045 1.00 88.94 89 ASN A O 1
ATOM 680 N N . HIS A 1 90 ? -14.621 5.481 -3.540 1.00 88.50 90 HIS A N 1
ATOM 681 C CA . HIS A 1 90 ? -14.376 6.461 -4.596 1.00 88.50 90 HIS A CA 1
ATOM 682 C C . HIS A 1 90 ? -14.554 5.830 -5.975 1.00 88.50 90 HIS A C 1
ATOM 684 O O . HIS A 1 90 ? -14.447 4.619 -6.125 1.00 88.50 90 HIS A O 1
ATOM 690 N N . ASN A 1 91 ? -14.785 6.650 -7.003 1.00 89.00 91 ASN A N 1
ATOM 691 C CA . ASN A 1 91 ? -14.808 6.164 -8.385 1.00 89.00 91 ASN A CA 1
ATOM 692 C C . ASN A 1 91 ? -13.449 5.567 -8.751 1.00 89.00 91 ASN A C 1
ATOM 694 O O . ASN A 1 91 ? -12.417 6.183 -8.478 1.00 89.00 91 ASN A O 1
ATOM 698 N N . PHE A 1 92 ? -13.459 4.393 -9.368 1.00 88.44 92 PHE A N 1
ATOM 699 C CA . PHE A 1 92 ? -12.265 3.573 -9.514 1.00 88.44 92 PHE A CA 1
ATOM 700 C C . PHE A 1 92 ? -12.271 2.771 -10.810 1.00 88.44 92 PHE A C 1
ATOM 702 O O . PHE A 1 92 ? -13.262 2.701 -11.550 1.00 88.44 92 PHE A O 1
ATOM 709 N N . GLY A 1 93 ? -11.129 2.142 -11.053 1.00 83.44 93 GLY A N 1
ATOM 710 C CA . GLY A 1 93 ? -10.921 1.220 -12.147 1.00 83.44 93 GLY A CA 1
ATOM 711 C C . GLY A 1 93 ? -10.406 1.898 -13.409 1.00 83.44 93 GLY A C 1
ATOM 712 O O . GLY A 1 93 ? -10.546 3.099 -13.647 1.00 83.44 93 GLY A O 1
ATOM 713 N N . VAL A 1 94 ? -9.821 1.068 -14.260 1.00 81.88 94 VAL A N 1
ATOM 714 C CA . VAL A 1 94 ? -9.417 1.417 -15.621 1.00 81.88 94 VAL A CA 1
ATOM 715 C C . VAL A 1 94 ? -10.135 0.486 -16.597 1.00 81.88 94 VAL A C 1
ATOM 717 O O . VAL A 1 94 ? -10.564 -0.600 -16.193 1.00 81.88 94 VAL A O 1
ATOM 720 N N . PRO A 1 95 ? -10.287 0.864 -17.880 1.00 78.38 95 PRO A N 1
ATOM 721 C CA . PRO A 1 95 ? -10.875 -0.028 -18.870 1.00 78.38 95 PRO A CA 1
ATOM 722 C C . PRO A 1 95 ? -10.134 -1.369 -18.916 1.00 78.38 95 PRO A C 1
ATOM 724 O O . PRO A 1 95 ? -8.908 -1.402 -19.042 1.00 78.38 95 PRO A O 1
ATOM 727 N N . VAL A 1 96 ? -10.885 -2.471 -18.848 1.00 75.50 96 VAL A N 1
ATOM 728 C CA . VAL A 1 96 ? -10.333 -3.825 -18.973 1.00 75.50 96 VAL A CA 1
ATOM 729 C C . VAL A 1 96 ? -9.558 -3.938 -20.291 1.00 75.50 96 VAL A C 1
ATOM 731 O O . VAL A 1 96 ? -10.030 -3.533 -21.357 1.00 75.50 96 VAL A O 1
ATOM 734 N N . THR A 1 97 ? -8.335 -4.463 -20.215 1.00 67.81 97 THR A N 1
ATOM 735 C CA . THR A 1 97 ? -7.410 -4.491 -21.355 1.00 67.81 97 THR A CA 1
ATOM 736 C C . THR A 1 97 ? -7.519 -5.798 -22.152 1.00 67.81 97 THR A C 1
ATOM 738 O O . THR A 1 97 ? -7.837 -6.855 -21.616 1.00 67.81 97 THR A O 1
ATOM 741 N N . GLY A 1 98 ? -7.229 -5.735 -23.459 1.00 55.19 98 GLY A N 1
ATOM 742 C CA . GLY A 1 98 ? -7.244 -6.892 -24.370 1.00 55.19 98 GLY A CA 1
ATOM 743 C C . GLY A 1 98 ? -8.634 -7.259 -24.932 1.00 55.19 98 GLY A C 1
ATOM 744 O O . GLY A 1 98 ? -9.657 -6.876 -24.368 1.00 55.19 98 GLY A O 1
ATOM 745 N N . PRO A 1 99 ? -8.715 -7.979 -26.072 1.00 36.34 99 PRO A N 1
ATOM 746 C CA . PRO A 1 99 ? -9.983 -8.523 -26.561 1.00 36.34 99 PRO A CA 1
ATOM 747 C C . PRO A 1 99 ? -10.592 -9.460 -25.509 1.00 36.34 99 PRO A C 1
ATOM 749 O O . PRO A 1 99 ? -9.906 -10.358 -25.042 1.00 36.34 99 PRO A O 1
ATOM 752 N N . GLY A 1 100 ? -11.850 -9.244 -25.115 1.00 47.47 100 GLY A N 1
ATOM 753 C CA . GLY A 1 100 ? -12.546 -10.123 -24.162 1.00 47.47 100 GLY A CA 1
ATOM 754 C C . GLY A 1 100 ? -12.022 -10.108 -22.717 1.00 47.47 100 GLY A C 1
ATOM 755 O O . GLY A 1 100 ? -12.475 -10.928 -21.930 1.00 47.47 100 GLY A O 1
ATOM 756 N N . GLY A 1 101 ? -11.108 -9.196 -22.361 1.00 56.28 101 GLY A N 1
ATOM 757 C CA . GLY A 1 101 ? -10.512 -9.131 -21.021 1.00 56.28 101 GLY A CA 1
ATOM 758 C C . GLY A 1 101 ? -9.283 -10.009 -20.796 1.00 56.28 101 GLY A C 1
ATOM 759 O O . GLY A 1 101 ? -8.900 -10.238 -19.656 1.00 56.28 101 GLY A O 1
ATOM 760 N N . ASP A 1 102 ? -8.624 -10.453 -21.871 1.00 56.72 102 ASP A N 1
ATOM 761 C CA . ASP A 1 102 ? -7.401 -11.273 -21.810 1.00 56.72 102 ASP A CA 1
ATOM 762 C C . ASP A 1 102 ? -6.148 -10.532 -21.276 1.00 56.72 102 ASP A C 1
ATOM 764 O O . ASP A 1 102 ? -5.047 -11.102 -21.235 1.00 56.72 102 ASP A O 1
ATOM 768 N N . GLY A 1 103 ? -6.282 -9.245 -20.939 1.00 67.00 103 GLY A N 1
ATOM 769 C CA . GLY A 1 103 ? -5.263 -8.427 -20.289 1.00 67.00 103 GLY A CA 1
ATOM 770 C C . GLY A 1 103 ? -5.107 -8.721 -18.795 1.00 67.00 103 GLY A C 1
ATOM 771 O O . GLY A 1 103 ? -5.742 -9.615 -18.244 1.00 67.00 103 GLY A O 1
ATOM 772 N N . TRP A 1 104 ? -4.177 -8.019 -18.146 1.00 75.06 104 TRP A N 1
ATOM 773 C CA . TRP A 1 104 ? -3.835 -8.282 -16.742 1.00 75.06 104 TRP A CA 1
ATOM 774 C C . TRP A 1 104 ? -4.789 -7.561 -15.773 1.00 75.06 104 TRP A C 1
ATOM 776 O O . TRP A 1 104 ? -5.098 -8.103 -14.716 1.00 75.06 104 TRP A O 1
ATOM 786 N N . VAL A 1 105 ? -5.313 -6.387 -16.159 1.00 81.50 105 VAL A N 1
ATOM 787 C CA . VAL A 1 105 ? -6.422 -5.737 -15.445 1.00 81.50 105 VAL A CA 1
ATOM 788 C C . VAL A 1 105 ? -7.696 -6.522 -15.709 1.00 81.50 105 VAL A C 1
ATOM 790 O O . VAL A 1 105 ? -8.101 -6.660 -16.868 1.00 81.50 105 VAL A O 1
ATOM 793 N N . LYS A 1 106 ? -8.347 -6.974 -14.638 1.00 80.62 106 LYS A N 1
ATOM 794 C CA . LYS A 1 106 ? -9.619 -7.696 -14.698 1.00 80.62 106 LYS A CA 1
ATOM 795 C C . LYS A 1 106 ? -10.748 -6.872 -14.088 1.00 80.62 106 LYS A C 1
ATOM 797 O O . LYS A 1 106 ? -10.518 -5.996 -13.259 1.00 80.62 106 LYS A O 1
ATOM 802 N N . ALA A 1 107 ? -11.961 -7.190 -14.528 1.00 82.94 107 ALA A N 1
ATOM 803 C CA . ALA A 1 107 ? -13.192 -6.768 -13.882 1.00 82.94 107 ALA A CA 1
ATOM 804 C C . ALA A 1 107 ? -13.225 -7.223 -12.417 1.00 82.94 107 ALA A C 1
ATOM 806 O O . ALA A 1 107 ? -12.671 -8.269 -12.068 1.00 82.94 107 ALA A O 1
ATOM 807 N N . ILE A 1 108 ? -13.889 -6.428 -11.589 1.00 86.06 108 ILE A N 1
ATOM 808 C CA . ILE A 1 108 ? -13.971 -6.631 -10.142 1.00 86.06 108 ILE A CA 1
ATOM 809 C C . ILE A 1 108 ? -15.292 -7.339 -9.832 1.00 86.06 108 ILE A C 1
ATOM 811 O O . ILE A 1 108 ? -16.307 -7.064 -10.478 1.00 86.06 108 ILE A O 1
ATOM 815 N N . ASP A 1 109 ? -15.275 -8.289 -8.904 1.00 87.19 109 ASP A N 1
ATOM 816 C CA . ASP A 1 109 ? -16.462 -9.021 -8.475 1.00 87.19 109 ASP A CA 1
ATOM 817 C C . ASP A 1 109 ? -17.112 -8.272 -7.309 1.00 87.19 109 ASP A C 1
ATOM 819 O O . ASP A 1 109 ? -16.572 -8.204 -6.214 1.00 87.19 109 ASP A O 1
ATOM 823 N N . HIS A 1 110 ? -18.287 -7.688 -7.549 1.00 88.88 110 HIS A N 1
ATOM 824 C CA . HIS A 1 110 ? -19.020 -6.917 -6.533 1.00 88.88 110 HIS A CA 1
ATOM 825 C C . HIS A 1 110 ? -19.831 -7.816 -5.588 1.00 88.88 110 HIS A C 1
ATOM 827 O O . HIS A 1 110 ? -20.540 -7.306 -4.721 1.00 88.88 110 HIS A O 1
ATOM 833 N N . SER A 1 111 ? -19.802 -9.135 -5.800 1.00 86.75 111 SER A N 1
ATOM 834 C CA . SER A 1 111 ? -20.491 -10.123 -4.968 1.00 86.75 111 SER A CA 1
ATOM 835 C C . SER A 1 111 ? -19.575 -10.858 -3.995 1.00 86.75 111 SER A C 1
ATOM 837 O O . SER A 1 111 ? -20.083 -11.576 -3.132 1.00 86.75 111 SER A O 1
ATOM 839 N N . ASP A 1 112 ? -18.260 -10.681 -4.130 1.00 86.44 112 ASP A N 1
ATOM 840 C CA . ASP A 1 112 ? -17.283 -11.304 -3.248 1.00 86.44 112 ASP A CA 1
ATOM 841 C C . ASP A 1 112 ? -17.213 -10.580 -1.899 1.00 86.44 112 ASP A C 1
ATOM 843 O O . ASP A 1 112 ? -17.482 -9.381 -1.809 1.00 86.44 112 ASP A O 1
ATOM 847 N N . ILE A 1 113 ? -16.878 -11.323 -0.847 1.00 89.00 113 ILE A N 1
ATOM 848 C CA . ILE A 1 113 ? -16.727 -10.804 0.512 1.00 89.00 113 ILE A CA 1
ATOM 849 C C . ILE A 1 113 ? -15.435 -11.343 1.103 1.00 89.00 113 ILE A C 1
ATOM 851 O O . ILE A 1 113 ? -15.246 -12.547 1.271 1.00 89.00 113 ILE A O 1
ATOM 855 N N . GLU A 1 114 ? -14.590 -10.413 1.513 1.00 89.81 114 GLU A N 1
ATOM 856 C CA . GLU A 1 114 ? -13.341 -10.658 2.197 1.00 89.81 114 GLU A CA 1
ATOM 857 C C . GLU A 1 114 ? -13.469 -10.382 3.689 1.00 89.81 114 GLU A C 1
ATOM 859 O O . GLU A 1 114 ? -14.085 -9.408 4.125 1.00 89.81 114 GLU A O 1
ATOM 864 N N . VAL A 1 115 ? -12.843 -11.248 4.484 1.00 92.50 115 VAL A N 1
ATOM 865 C CA . VAL A 1 115 ? -12.775 -11.103 5.939 1.00 92.50 115 VAL A CA 1
ATOM 866 C C . VAL A 1 115 ? -11.318 -10.985 6.362 1.00 92.50 115 VAL A C 1
ATOM 868 O O . VAL A 1 115 ? -10.501 -11.857 6.057 1.00 92.50 115 VAL A O 1
ATOM 871 N N . THR A 1 116 ? -10.990 -9.915 7.077 1.00 94.19 116 THR A N 1
ATOM 872 C CA . THR A 1 116 ? -9.641 -9.629 7.581 1.00 94.19 116 THR A CA 1
ATOM 873 C C . THR A 1 116 ? -9.712 -9.328 9.073 1.00 94.19 116 THR A C 1
ATOM 875 O O . THR A 1 116 ? -10.603 -8.611 9.525 1.00 94.19 116 THR A O 1
ATOM 878 N N . TYR A 1 117 ? -8.788 -9.879 9.856 1.00 95.31 117 TYR A N 1
ATOM 879 C CA . TYR A 1 117 ? -8.770 -9.739 11.309 1.00 95.31 117 TYR A CA 1
ATOM 880 C C . TYR A 1 117 ? -7.588 -8.879 11.749 1.00 95.31 117 TYR A C 1
ATOM 882 O O . TYR A 1 117 ? -6.437 -9.216 11.502 1.00 95.31 117 TYR A O 1
ATOM 890 N N . ILE A 1 118 ? -7.881 -7.771 12.422 1.00 97.31 118 ILE A N 1
ATOM 891 C CA . ILE A 1 118 ? -6.913 -6.775 12.881 1.00 97.31 118 ILE A CA 1
ATOM 892 C C . ILE A 1 118 ? -6.661 -6.992 14.381 1.00 97.31 118 ILE A C 1
ATOM 894 O O . ILE A 1 118 ? -7.604 -6.854 15.168 1.00 97.31 118 ILE A O 1
ATOM 898 N N . PRO A 1 119 ? -5.432 -7.319 14.816 1.00 95.75 119 PRO A N 1
ATOM 899 C CA . PRO A 1 119 ? -5.114 -7.486 16.236 1.00 95.75 119 PRO A CA 1
ATOM 900 C C . PRO A 1 119 ? -5.340 -6.198 17.048 1.00 95.75 119 PRO A C 1
ATOM 902 O O . PRO A 1 119 ? -4.884 -5.130 16.651 1.00 95.75 119 PRO A O 1
ATOM 905 N N . VAL A 1 120 ? -6.001 -6.281 18.214 1.00 95.44 120 VAL A N 1
ATOM 906 C CA . VAL A 1 120 ? -6.356 -5.082 19.025 1.00 95.44 120 VAL A CA 1
ATOM 907 C C . VAL A 1 120 ? -5.272 -4.633 20.015 1.00 95.44 120 VAL A C 1
ATOM 909 O O . VAL A 1 120 ? -5.398 -3.586 20.638 1.00 95.44 120 VAL A O 1
ATOM 912 N N . ASN A 1 121 ? -4.218 -5.431 20.207 1.00 95.00 121 ASN A N 1
ATOM 913 C CA . ASN A 1 121 ? -3.114 -5.136 21.131 1.00 95.00 121 ASN A CA 1
ATOM 914 C C . ASN A 1 121 ? -1.764 -5.439 20.456 1.00 95.00 121 ASN A C 1
ATOM 916 O O . ASN A 1 121 ? -1.075 -6.385 20.862 1.00 95.00 121 ASN A O 1
ATOM 920 N N . PRO A 1 122 ? -1.398 -4.694 19.399 1.00 96.44 122 PRO A N 1
ATOM 921 C CA . PRO A 1 122 ? -0.159 -4.926 18.673 1.00 96.44 122 PRO A CA 1
ATOM 922 C C . PRO A 1 122 ? 1.058 -4.725 19.589 1.00 96.44 122 PRO A C 1
ATOM 924 O O . PRO A 1 122 ? 1.111 -3.807 20.410 1.00 96.44 122 PRO A O 1
ATOM 927 N N . VAL A 1 123 ? 2.067 -5.591 19.454 1.00 96.06 123 VAL A N 1
ATOM 928 C CA . VAL A 1 123 ? 3.325 -5.492 20.210 1.00 96.06 123 VAL A CA 1
ATOM 929 C C . VAL A 1 123 ? 4.462 -5.220 19.242 1.00 96.06 123 VAL A C 1
ATOM 931 O O . VAL A 1 123 ? 4.814 -6.075 18.431 1.00 96.06 123 VAL A O 1
ATOM 934 N N . ARG A 1 124 ? 5.072 -4.040 19.366 1.00 96.38 124 ARG A N 1
ATOM 935 C CA . ARG A 1 124 ? 6.236 -3.668 18.561 1.00 96.38 124 ARG A CA 1
ATOM 936 C C . ARG A 1 124 ? 7.452 -4.486 18.988 1.00 96.38 124 ARG A C 1
ATOM 938 O O . ARG A 1 124 ? 7.777 -4.576 20.173 1.00 96.38 124 ARG A O 1
ATOM 945 N N . THR A 1 125 ? 8.157 -5.038 18.015 1.00 95.62 125 THR A N 1
ATOM 946 C CA . THR A 1 125 ? 9.447 -5.702 18.189 1.00 95.62 125 THR A CA 1
ATOM 947 C C . THR A 1 125 ? 10.586 -4.792 17.712 1.00 95.62 125 THR A C 1
ATOM 949 O O . THR A 1 125 ? 10.373 -3.649 17.308 1.00 95.62 125 THR A O 1
ATOM 952 N N . ASN A 1 126 ? 11.823 -5.285 17.785 1.00 93.56 126 ASN A N 1
ATOM 953 C CA . ASN A 1 126 ? 13.004 -4.577 17.279 1.00 93.56 126 ASN A CA 1
ATOM 954 C C . ASN A 1 126 ? 13.490 -5.141 15.938 1.00 93.56 126 ASN A C 1
ATOM 956 O O . ASN A 1 126 ? 14.617 -4.860 15.535 1.00 93.56 126 ASN A O 1
ATOM 960 N N . THR A 1 127 ? 12.700 -5.998 15.294 1.00 95.19 127 THR A N 1
ATOM 961 C CA . THR A 1 127 ? 13.087 -6.662 14.051 1.00 95.19 127 THR A CA 1
ATOM 962 C C . THR A 1 127 ? 11.951 -6.511 13.050 1.00 95.19 127 THR A C 1
ATOM 964 O O . THR A 1 127 ? 10.854 -6.995 13.333 1.00 95.19 127 THR A O 1
ATOM 967 N N . PRO A 1 128 ? 12.185 -5.844 11.909 1.00 95.69 128 PRO A N 1
ATOM 968 C CA . PRO A 1 128 ? 11.175 -5.758 10.870 1.00 95.69 128 PRO A CA 1
ATOM 969 C C . PRO A 1 128 ? 10.898 -7.155 10.305 1.00 95.69 128 PRO A C 1
ATOM 971 O O . PRO A 1 128 ? 11.796 -7.994 10.182 1.00 95.69 128 PRO A O 1
ATOM 974 N N . THR A 1 129 ? 9.644 -7.401 9.958 1.00 94.56 129 THR A N 1
ATOM 975 C CA . THR A 1 129 ? 9.203 -8.580 9.217 1.00 94.56 129 THR A CA 1
ATOM 976 C C . THR A 1 129 ? 8.659 -8.115 7.880 1.00 94.56 129 THR A C 1
ATOM 978 O O . THR A 1 129 ? 7.631 -7.441 7.830 1.00 94.56 129 THR A O 1
ATOM 981 N N . ASP A 1 130 ? 9.380 -8.463 6.822 1.00 91.19 130 ASP A N 1
ATOM 982 C CA . ASP A 1 130 ? 9.034 -8.131 5.443 1.00 91.19 130 ASP A CA 1
ATOM 983 C C . ASP A 1 130 ? 7.699 -8.753 5.014 1.00 91.19 130 ASP A C 1
ATOM 985 O O . ASP A 1 130 ? 7.247 -9.749 5.603 1.00 91.19 130 ASP A O 1
ATOM 989 N N . THR A 1 131 ? 7.072 -8.177 3.992 1.00 87.19 131 THR A N 1
ATOM 990 C CA . THR A 1 131 ? 5.884 -8.771 3.383 1.00 87.19 131 THR A CA 1
ATOM 991 C C . THR A 1 131 ? 6.234 -10.060 2.654 1.00 87.19 131 THR A C 1
ATOM 993 O O . THR A 1 131 ? 7.123 -10.095 1.804 1.00 87.19 131 THR A O 1
ATOM 996 N N . PRO A 1 132 ? 5.599 -11.193 3.016 1.00 83.44 132 PRO A N 1
ATOM 997 C CA . PRO A 1 132 ? 5.928 -12.446 2.365 1.00 83.44 132 PRO A CA 1
ATOM 998 C C . PRO A 1 132 ? 5.504 -12.443 0.891 1.00 83.44 132 PRO A C 1
ATOM 1000 O O . PRO A 1 132 ? 4.393 -12.060 0.545 1.00 83.44 132 PRO A O 1
ATOM 1003 N N . ARG A 1 133 ? 6.360 -12.983 0.017 1.00 79.56 133 ARG A N 1
ATOM 1004 C CA . ARG A 1 133 ? 6.022 -13.258 -1.391 1.00 79.56 133 ARG A CA 1
ATOM 1005 C C . ARG A 1 133 ? 5.821 -14.747 -1.608 1.00 79.56 133 ARG A C 1
ATOM 1007 O O . ARG A 1 133 ? 6.728 -15.457 -2.050 1.00 79.56 133 ARG A O 1
ATOM 1014 N N . ASN A 1 134 ? 4.621 -15.227 -1.286 1.00 75.00 134 ASN A N 1
ATOM 1015 C CA . ASN A 1 134 ? 4.280 -16.652 -1.287 1.00 75.00 134 ASN A CA 1
ATOM 1016 C C . ASN A 1 134 ? 3.162 -17.010 -2.283 1.00 75.00 134 ASN A C 1
ATOM 1018 O O . ASN A 1 134 ? 2.129 -17.547 -1.869 1.00 75.00 134 ASN A O 1
ATOM 1022 N N . PRO A 1 135 ? 3.349 -16.801 -3.602 1.00 72.44 135 PRO A N 1
ATOM 1023 C CA . PRO A 1 135 ? 2.319 -17.151 -4.573 1.00 72.44 135 PRO A CA 1
ATOM 1024 C C . PRO A 1 135 ? 1.940 -18.643 -4.462 1.00 72.44 135 PRO A C 1
ATOM 1026 O O . PRO A 1 135 ? 2.822 -19.495 -4.290 1.00 72.44 135 PRO A O 1
ATOM 1029 N N . PRO A 1 136 ? 0.645 -18.995 -4.580 1.00 72.12 136 PRO A N 1
ATOM 1030 C CA . PRO A 1 136 ? -0.466 -18.149 -5.032 1.00 72.12 136 PRO A CA 1
ATOM 1031 C C . PRO A 1 136 ? -1.184 -17.375 -3.909 1.00 72.12 136 PRO A C 1
ATOM 1033 O O . PRO A 1 136 ? -2.267 -16.853 -4.148 1.00 72.12 136 PRO A O 1
ATOM 1036 N N . THR A 1 137 ? -0.647 -17.351 -2.688 1.00 79.88 137 THR A N 1
ATOM 1037 C CA . THR A 1 137 ? -1.160 -16.480 -1.625 1.00 79.88 137 THR A CA 1
ATOM 1038 C C . THR A 1 137 ? -0.568 -15.084 -1.809 1.00 79.88 137 THR A C 1
ATOM 1040 O O . THR A 1 137 ? 0.638 -14.942 -2.017 1.00 79.88 137 THR A O 1
ATOM 1043 N N . TYR A 1 138 ? -1.424 -14.071 -1.754 1.00 81.38 138 TYR A N 1
ATOM 1044 C CA . TYR A 1 138 ? -1.066 -12.660 -1.821 1.00 81.38 138 TYR A CA 1
ATOM 1045 C C . TYR A 1 138 ? -1.197 -12.080 -0.421 1.00 81.38 138 TYR A C 1
ATOM 1047 O O . TYR A 1 138 ? -2.274 -12.138 0.170 1.00 81.38 138 TYR A O 1
ATOM 1055 N N . ASP A 1 139 ? -0.112 -11.549 0.119 1.00 88.44 139 ASP A N 1
ATOM 1056 C CA . ASP A 1 139 ? -0.089 -10.996 1.465 1.00 88.44 139 ASP A CA 1
ATOM 1057 C C . ASP A 1 139 ? -0.317 -9.482 1.398 1.00 88.44 139 ASP A C 1
ATOM 1059 O O . ASP A 1 139 ? 0.455 -8.760 0.774 1.00 88.44 139 ASP A O 1
ATOM 1063 N N . MET A 1 140 ? -1.396 -9.005 2.022 1.00 92.44 140 MET A N 1
ATOM 1064 C CA . MET A 1 140 ? -1.658 -7.572 2.165 1.00 92.44 140 MET A CA 1
ATOM 1065 C C . MET A 1 140 ? -0.623 -6.930 3.104 1.00 92.44 140 MET A C 1
ATOM 1067 O O . MET A 1 140 ? -0.312 -7.477 4.168 1.00 92.44 140 MET A O 1
ATOM 1071 N N . ASP A 1 141 ? -0.156 -5.734 2.756 1.00 94.38 141 ASP A N 1
ATOM 1072 C CA . ASP A 1 141 ? 0.636 -4.843 3.622 1.00 94.38 141 ASP A CA 1
ATOM 1073 C C . ASP A 1 141 ? -0.236 -4.062 4.606 1.00 94.38 141 ASP A C 1
ATOM 1075 O O . ASP A 1 141 ? 0.237 -3.525 5.607 1.00 94.38 141 ASP A O 1
ATOM 1079 N N . GLY A 1 142 ? -1.533 -3.998 4.321 1.00 95.88 142 GLY A N 1
ATOM 1080 C CA . GLY A 1 142 ? -2.522 -3.330 5.143 1.00 95.88 142 GLY A CA 1
ATOM 1081 C C . GLY A 1 142 ? -3.919 -3.464 4.564 1.00 95.88 142 GLY A C 1
ATOM 1082 O O . GLY A 1 142 ? -4.100 -3.815 3.398 1.00 95.88 142 GLY A O 1
ATOM 1083 N N . ILE A 1 143 ? -4.912 -3.167 5.391 1.00 96.31 143 ILE A N 1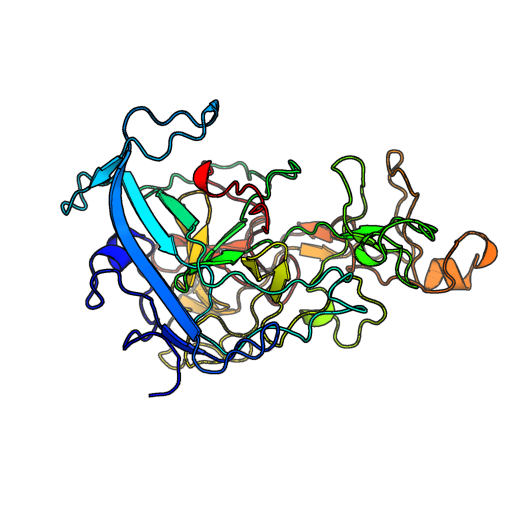
ATOM 1084 C CA . ILE A 1 143 ? -6.315 -3.077 5.002 1.00 96.31 143 ILE A CA 1
ATOM 1085 C C . ILE A 1 143 ? -6.825 -1.688 5.368 1.00 96.31 143 ILE A C 1
ATOM 1087 O O . ILE A 1 143 ? -6.657 -1.227 6.500 1.00 96.31 143 ILE A O 1
ATOM 1091 N N . LEU A 1 144 ? -7.396 -0.989 4.393 1.00 95.44 144 LEU A N 1
ATOM 1092 C CA . LEU A 1 144 ? -7.932 0.350 4.585 1.00 95.44 144 LEU A CA 1
ATOM 1093 C C . LEU A 1 144 ? -9.341 0.315 5.180 1.00 95.44 144 LEU A C 1
ATOM 1095 O O . LEU A 1 144 ? -10.076 -0.651 5.007 1.00 95.44 144 LEU A O 1
ATOM 1099 N N . LEU A 1 145 ? -9.752 1.404 5.831 1.00 94.31 145 LEU A N 1
ATOM 1100 C CA . LEU A 1 145 ? -11.098 1.571 6.390 1.00 94.31 145 LEU A CA 1
ATOM 1101 C C . LEU A 1 145 ? -12.191 1.558 5.317 1.00 94.31 145 LEU A C 1
ATOM 1103 O O . LEU A 1 145 ? -13.332 1.267 5.632 1.00 94.31 145 LEU A O 1
ATOM 1107 N N . ASN A 1 146 ? -11.856 1.814 4.049 1.00 92.19 146 ASN A N 1
ATOM 1108 C CA . ASN A 1 146 ? -12.778 1.604 2.928 1.00 92.19 146 ASN A CA 1
ATOM 1109 C C . ASN A 1 146 ? -12.856 0.140 2.465 1.00 92.19 146 ASN A C 1
ATOM 1111 O O . ASN A 1 146 ? -13.407 -0.132 1.401 1.00 92.19 146 ASN A O 1
ATOM 1115 N N . GLY A 1 147 ? -12.269 -0.783 3.227 1.00 93.19 147 GLY A N 1
ATOM 1116 C CA . GLY A 1 147 ? -12.366 -2.211 2.995 1.00 93.19 147 GLY A CA 1
ATOM 1117 C C . GLY A 1 147 ? -11.444 -2.754 1.908 1.00 93.19 147 GLY A C 1
ATOM 1118 O O . GLY A 1 147 ? -11.596 -3.914 1.542 1.00 93.19 147 GLY A O 1
ATOM 1119 N N . VAL A 1 148 ? -10.508 -1.965 1.378 1.00 94.06 148 VAL A N 1
ATOM 1120 C CA . VAL A 1 148 ? -9.626 -2.370 0.273 1.00 94.06 148 VAL A CA 1
ATOM 1121 C C . VAL A 1 148 ? -8.189 -2.566 0.758 1.00 94.06 148 VAL A C 1
ATOM 1123 O O . VAL A 1 148 ? -7.661 -1.782 1.548 1.00 94.06 148 VAL A O 1
ATOM 1126 N N . GLY A 1 149 ? -7.546 -3.633 0.283 1.00 94.44 149 GLY A N 1
ATOM 1127 C CA . GLY A 1 149 ? -6.183 -3.997 0.669 1.00 94.44 149 GLY A CA 1
ATOM 1128 C C . GLY A 1 149 ? -5.100 -3.158 -0.011 1.00 94.44 149 GLY A C 1
ATOM 1129 O O . GLY A 1 149 ? -5.261 -2.689 -1.141 1.00 94.44 149 GLY A O 1
ATOM 1130 N N . ILE A 1 150 ? -3.970 -3.022 0.679 1.00 94.19 150 ILE A N 1
ATOM 1131 C CA . ILE A 1 150 ? -2.712 -2.491 0.152 1.00 94.19 150 ILE A CA 1
ATOM 1132 C C . ILE A 1 150 ? -1.791 -3.665 -0.185 1.00 94.19 150 ILE A C 1
ATOM 1134 O O . ILE A 1 150 ? -1.622 -4.570 0.632 1.00 94.19 150 ILE A O 1
ATOM 1138 N N . PHE A 1 151 ? -1.192 -3.613 -1.369 1.00 91.44 151 PHE A N 1
ATOM 1139 C CA . PHE A 1 151 ? -0.158 -4.518 -1.856 1.00 91.44 151 PHE A CA 1
ATOM 1140 C C . PHE A 1 151 ? 0.918 -3.648 -2.509 1.00 91.44 151 PHE A C 1
ATOM 1142 O O . PHE A 1 151 ? 0.832 -3.314 -3.683 1.00 91.44 151 PHE A O 1
ATOM 1149 N N . MET A 1 152 ? 1.878 -3.203 -1.711 1.00 89.44 152 MET A N 1
ATOM 1150 C CA . MET A 1 152 ? 3.066 -2.460 -2.124 1.00 89.44 152 MET A CA 1
ATOM 1151 C C . MET A 1 152 ? 3.914 -3.305 -3.077 1.00 89.44 152 MET A C 1
ATOM 1153 O O . MET A 1 152 ? 4.364 -2.834 -4.124 1.00 89.44 152 MET A O 1
ATOM 1157 N N . ASP A 1 153 ? 4.078 -4.574 -2.702 1.00 85.31 153 ASP A N 1
ATOM 1158 C CA . ASP A 1 153 ? 4.798 -5.581 -3.460 1.00 85.31 153 ASP A CA 1
ATOM 1159 C C . ASP A 1 153 ? 4.047 -5.981 -4.725 1.00 85.31 153 ASP A C 1
ATOM 1161 O O . ASP A 1 153 ? 2.827 -6.182 -4.738 1.00 85.31 153 ASP A O 1
ATOM 1165 N N . SER A 1 154 ? 4.801 -6.191 -5.802 1.00 82.69 154 SER A N 1
ATOM 1166 C CA . SER A 1 154 ? 4.215 -6.485 -7.101 1.00 82.69 154 SER A CA 1
ATOM 1167 C C . SER A 1 154 ? 4.461 -7.891 -7.615 1.00 82.69 154 SER A C 1
ATOM 1169 O O . SER A 1 154 ? 5.470 -8.541 -7.353 1.00 82.69 154 SER A O 1
ATOM 1171 N N . GLY A 1 155 ? 3.529 -8.348 -8.452 1.00 84.88 155 GLY A N 1
ATOM 1172 C CA . GLY A 1 155 ? 3.719 -9.526 -9.296 1.00 84.88 155 GLY A CA 1
ATOM 1173 C C . GLY A 1 155 ? 4.462 -9.237 -10.606 1.00 84.88 155 GLY A C 1
ATOM 1174 O O . GLY A 1 155 ? 4.540 -10.133 -11.455 1.00 84.88 155 GLY A O 1
ATOM 1175 N N . PHE A 1 156 ? 4.951 -8.007 -10.809 1.00 89.56 156 PHE A N 1
ATOM 1176 C CA . PHE A 1 156 ? 5.638 -7.575 -12.023 1.00 89.56 156 PHE A CA 1
ATOM 1177 C C . PHE A 1 156 ? 7.145 -7.639 -11.834 1.00 89.56 156 PHE A C 1
ATOM 1179 O O . PHE A 1 156 ? 7.695 -7.081 -10.892 1.00 89.56 156 PHE A O 1
ATOM 1186 N N . CYS A 1 157 ? 7.838 -8.287 -12.760 1.00 92.19 157 CYS A N 1
ATOM 1187 C CA . CYS A 1 157 ? 9.286 -8.392 -12.693 1.00 92.19 157 CYS A CA 1
ATOM 1188 C C . CYS A 1 157 ? 9.938 -8.251 -14.059 1.00 92.19 157 CYS A C 1
ATOM 1190 O O . CYS A 1 157 ? 9.302 -8.426 -15.104 1.00 92.19 157 CYS A O 1
ATOM 1192 N N . TYR A 1 158 ? 11.243 -8.002 -14.033 1.00 93.88 158 TYR A N 1
ATOM 1193 C CA . TYR A 1 158 ? 12.067 -8.068 -15.227 1.00 93.88 158 TYR A CA 1
ATOM 1194 C C . TYR A 1 158 ? 12.189 -9.510 -15.721 1.00 93.88 158 TYR A C 1
ATOM 1196 O O . TYR A 1 158 ? 12.839 -10.361 -15.112 1.00 93.88 158 TYR A O 1
ATOM 1204 N N . ASN A 1 159 ? 11.541 -9.775 -16.850 1.00 92.75 159 ASN A N 1
ATOM 1205 C CA . ASN A 1 159 ? 11.509 -11.062 -17.526 1.00 92.75 159 ASN A CA 1
ATOM 1206 C C . ASN A 1 159 ? 11.354 -10.808 -19.034 1.00 92.75 159 ASN A C 1
ATOM 1208 O O . ASN A 1 159 ? 10.247 -10.925 -19.572 1.00 92.75 159 ASN A O 1
ATOM 1212 N N . PRO A 1 160 ? 12.426 -10.371 -19.721 1.00 91.81 160 PRO A N 1
ATOM 1213 C CA . PRO A 1 160 ? 12.369 -10.015 -21.130 1.00 91.81 160 PRO A CA 1
ATOM 1214 C C . PRO A 1 160 ? 12.226 -11.242 -22.040 1.00 91.81 160 PRO A C 1
ATOM 1216 O O . PRO A 1 160 ? 12.776 -12.312 -21.785 1.00 91.81 160 PRO A O 1
ATOM 1219 N N . GLY A 1 161 ? 11.557 -11.051 -23.180 1.00 88.31 161 GLY A N 1
ATOM 1220 C CA . GLY A 1 161 ? 11.511 -12.036 -24.267 1.00 88.31 161 GLY A CA 1
ATOM 1221 C C . GLY A 1 161 ? 10.358 -13.043 -24.204 1.00 88.31 161 GLY A C 1
ATOM 1222 O O . GLY A 1 161 ? 10.288 -13.939 -25.051 1.00 88.31 161 GLY A O 1
ATOM 1223 N N . VAL A 1 162 ? 9.416 -12.895 -23.270 1.00 89.25 162 VAL A N 1
ATOM 1224 C CA . VAL A 1 162 ? 8.196 -13.710 -23.225 1.00 89.25 162 VAL A CA 1
ATOM 1225 C C . VAL A 1 162 ? 7.227 -13.227 -24.305 1.00 89.25 162 VAL A C 1
ATOM 1227 O O . VAL A 1 162 ? 6.530 -12.232 -24.143 1.00 89.25 162 VAL A O 1
ATOM 1230 N N . THR A 1 163 ? 7.185 -13.946 -25.428 1.00 89.38 163 THR A N 1
ATOM 1231 C CA . THR A 1 163 ? 6.410 -13.579 -26.635 1.00 89.38 163 THR A CA 1
ATOM 1232 C C . THR A 1 163 ? 5.297 -14.573 -26.981 1.00 89.38 163 THR A C 1
ATOM 1234 O O . THR A 1 163 ? 4.643 -14.461 -28.017 1.00 89.38 163 THR A O 1
ATOM 1237 N N . THR A 1 164 ? 5.077 -15.579 -26.131 1.00 89.06 164 THR A N 1
ATOM 1238 C CA . THR A 1 164 ? 4.062 -16.625 -26.327 1.00 89.06 164 THR A CA 1
ATOM 1239 C C . THR A 1 164 ? 3.257 -16.835 -25.046 1.00 89.06 164 THR A C 1
ATOM 1241 O O . THR A 1 164 ? 3.697 -16.439 -23.972 1.00 89.06 164 THR A O 1
ATOM 1244 N N . GLY A 1 165 ? 2.079 -17.459 -25.155 1.00 85.94 165 GLY A N 1
ATOM 1245 C CA . GLY A 1 165 ? 1.154 -17.642 -24.031 1.00 85.94 165 GLY A CA 1
ATOM 1246 C C . GLY A 1 165 ? 0.117 -16.517 -23.909 1.00 85.94 165 GLY A C 1
ATOM 1247 O O . GLY A 1 165 ? -0.000 -15.695 -24.826 1.00 85.94 165 GLY A O 1
ATOM 1248 N N . PRO A 1 166 ? -0.669 -16.491 -22.816 1.00 84.38 166 PRO A N 1
ATOM 1249 C CA . PRO A 1 166 ? -1.662 -15.448 -22.574 1.00 84.38 166 PRO A CA 1
ATOM 1250 C C . PRO A 1 166 ? -1.036 -14.056 -22.609 1.00 84.38 166 PRO A C 1
ATOM 1252 O O . PRO A 1 166 ? 0.046 -13.846 -22.065 1.00 84.38 166 PRO A O 1
ATOM 1255 N N . ARG A 1 167 ? -1.717 -13.093 -23.240 1.00 80.75 167 ARG A N 1
ATOM 1256 C CA . ARG A 1 167 ? -1.160 -11.753 -23.476 1.00 80.75 167 ARG A CA 1
ATOM 1257 C C . ARG A 1 167 ? -0.761 -11.035 -22.184 1.00 80.75 167 ARG A C 1
ATOM 1259 O O . ARG A 1 167 ? 0.240 -10.334 -22.184 1.00 80.75 167 ARG A O 1
ATOM 1266 N N . HIS A 1 168 ? -1.505 -11.232 -21.098 1.00 80.19 168 HIS A N 1
ATOM 1267 C CA . HIS A 1 168 ? -1.201 -10.645 -19.792 1.00 80.19 168 HIS A CA 1
ATOM 1268 C C . HIS A 1 168 ? 0.099 -11.154 -19.149 1.00 80.19 168 HIS A C 1
ATOM 1270 O O . HIS A 1 168 ? 0.647 -10.463 -18.297 1.00 80.19 168 HIS A O 1
ATOM 1276 N N . LEU A 1 169 ? 0.606 -12.321 -19.566 1.00 85.94 169 LEU A N 1
ATOM 1277 C CA . LEU A 1 169 ? 1.873 -12.897 -19.092 1.00 85.94 169 LEU A CA 1
ATOM 1278 C C . LEU A 1 169 ? 3.053 -12.611 -20.034 1.00 85.94 169 LEU A C 1
ATOM 1280 O O . LEU A 1 169 ? 4.174 -13.028 -19.753 1.00 85.94 169 LEU A O 1
ATOM 1284 N N . GLN A 1 170 ? 2.817 -11.956 -21.173 1.00 88.19 170 GLN A N 1
ATOM 1285 C CA . GLN A 1 170 ? 3.886 -11.605 -22.108 1.00 88.19 170 GLN A CA 1
ATOM 1286 C C . GLN A 1 170 ? 4.641 -10.366 -21.625 1.00 88.19 170 GLN A C 1
ATOM 1288 O O . GLN A 1 170 ? 4.065 -9.493 -20.973 1.00 88.19 170 GLN A O 1
ATOM 1293 N N . SER A 1 171 ? 5.925 -10.274 -21.973 1.00 91.00 171 SER A N 1
ATOM 1294 C CA . SER A 1 171 ? 6.742 -9.112 -21.631 1.00 91.00 171 SER A CA 1
ATOM 1295 C C . SER A 1 171 ? 6.229 -7.872 -22.364 1.00 91.00 171 SER A C 1
ATOM 1297 O O . SER A 1 171 ? 5.938 -7.921 -23.563 1.00 91.00 171 SER A O 1
ATOM 1299 N N . ASN A 1 172 ? 6.172 -6.739 -21.671 1.00 90.25 172 ASN A N 1
ATOM 1300 C CA . ASN A 1 172 ? 5.993 -5.442 -22.305 1.00 90.25 172 ASN A CA 1
ATOM 1301 C C . ASN A 1 172 ? 7.283 -5.004 -23.034 1.00 90.25 172 ASN A C 1
ATOM 1303 O O . ASN A 1 172 ? 8.318 -5.671 -22.986 1.00 90.25 172 ASN A O 1
ATOM 1307 N N . GLU A 1 173 ? 7.240 -3.852 -23.703 1.00 89.31 173 GLU A N 1
ATOM 1308 C CA . GLU A 1 173 ? 8.388 -3.314 -24.451 1.00 89.31 173 GLU A CA 1
ATOM 1309 C C . GLU A 1 173 ? 9.617 -2.991 -23.578 1.00 89.31 173 GLU A C 1
ATOM 1311 O O . GLU A 1 173 ? 10.739 -2.940 -24.080 1.00 89.31 173 GLU A O 1
ATOM 1316 N N . ALA A 1 174 ? 9.416 -2.774 -22.278 1.00 91.44 174 ALA A N 1
ATOM 1317 C CA . ALA A 1 174 ? 10.477 -2.568 -21.295 1.00 91.44 174 ALA A CA 1
ATOM 1318 C C . ALA A 1 174 ? 11.104 -3.892 -20.807 1.00 91.44 174 ALA A C 1
ATOM 1320 O O . ALA A 1 174 ? 12.097 -3.873 -20.089 1.00 91.44 174 ALA A O 1
ATOM 1321 N N . GLY A 1 175 ? 10.556 -5.045 -21.204 1.00 91.94 175 GLY A N 1
ATOM 1322 C CA . GLY A 1 175 ? 11.025 -6.355 -20.757 1.00 91.94 175 GLY A CA 1
ATOM 1323 C C . GLY A 1 175 ? 10.433 -6.812 -19.423 1.00 91.94 175 GLY A C 1
ATOM 1324 O O . GLY A 1 175 ? 10.920 -7.790 -18.864 1.00 91.94 175 GLY A O 1
ATOM 1325 N N . ASN A 1 176 ? 9.382 -6.155 -18.924 1.00 92.19 176 ASN A N 1
ATOM 1326 C CA . ASN A 1 176 ? 8.690 -6.558 -17.700 1.00 92.19 176 ASN A CA 1
ATOM 1327 C C . ASN A 1 176 ? 7.474 -7.428 -18.013 1.00 92.19 176 ASN A C 1
ATOM 1329 O O . ASN A 1 176 ? 6.750 -7.161 -18.971 1.00 92.19 176 ASN A O 1
ATOM 1333 N N . ALA A 1 177 ? 7.235 -8.452 -17.201 1.00 89.88 177 ALA A N 1
ATOM 1334 C CA . ALA A 1 177 ? 6.078 -9.338 -17.310 1.00 89.88 177 ALA A CA 1
ATOM 1335 C C . ALA A 1 177 ? 5.384 -9.490 -15.950 1.00 89.88 177 ALA A C 1
ATOM 1337 O O . ALA A 1 177 ? 5.996 -9.257 -14.909 1.00 89.88 177 ALA A O 1
ATOM 1338 N N . SER A 1 178 ? 4.111 -9.891 -15.966 1.00 86.94 178 SER A N 1
ATOM 1339 C CA . SER A 1 178 ? 3.387 -10.311 -14.759 1.00 86.94 178 SER A CA 1
ATOM 1340 C C . SER A 1 178 ? 3.572 -11.813 -14.492 1.00 86.94 178 SER A C 1
ATOM 1342 O O . SER A 1 178 ? 4.154 -12.536 -15.307 1.00 86.94 178 SER A O 1
ATOM 1344 N N . GLY A 1 179 ? 3.062 -12.309 -13.360 1.00 78.56 179 GLY A N 1
ATOM 1345 C CA . GLY A 1 179 ? 3.109 -13.739 -13.022 1.00 78.56 179 GLY A CA 1
ATOM 1346 C C . GLY A 1 179 ? 4.493 -14.211 -12.574 1.00 78.56 179 GLY A C 1
ATOM 1347 O O . GLY A 1 179 ? 4.833 -15.393 -12.682 1.00 78.56 179 GLY A O 1
ATOM 1348 N N . CYS A 1 180 ? 5.310 -13.285 -12.085 1.00 79.31 180 CYS A N 1
ATOM 1349 C CA . CYS A 1 180 ? 6.647 -13.570 -11.613 1.00 79.31 180 CYS A CA 1
ATOM 1350 C C . CYS A 1 180 ? 6.612 -14.338 -10.290 1.00 79.31 180 CYS A C 1
ATOM 1352 O O . CYS A 1 180 ? 6.089 -13.871 -9.287 1.00 79.31 180 CYS A O 1
ATOM 1354 N N . GLY A 1 181 ? 7.185 -15.543 -10.290 1.00 75.69 181 GLY A N 1
ATOM 1355 C CA . GLY A 1 181 ? 7.337 -16.343 -9.076 1.00 75.69 181 GLY A CA 1
ATOM 1356 C C . GLY A 1 181 ? 8.480 -15.857 -8.170 1.00 75.69 181 GLY A C 1
ATOM 1357 O O . GLY A 1 181 ? 9.285 -15.020 -8.587 1.00 75.69 181 GLY A O 1
ATOM 1358 N N . PRO A 1 182 ? 8.654 -16.480 -6.990 1.00 69.50 182 PRO A N 1
ATOM 1359 C CA . PRO A 1 182 ? 9.595 -16.050 -5.944 1.00 69.50 182 PRO A CA 1
ATOM 1360 C C . PRO A 1 182 ? 11.079 -16.233 -6.311 1.00 69.50 182 PRO A C 1
ATOM 1362 O O . PRO A 1 182 ? 11.963 -15.960 -5.511 1.00 69.50 182 PRO A O 1
ATOM 1365 N N . ARG A 1 183 ? 11.376 -16.758 -7.508 1.00 73.38 183 ARG A N 1
ATOM 1366 C CA . ARG A 1 183 ? 12.744 -16.887 -8.039 1.00 73.38 183 ARG A CA 1
ATOM 1367 C C . ARG A 1 183 ? 13.173 -15.693 -8.891 1.00 73.38 183 ARG A C 1
ATOM 1369 O O . ARG A 1 183 ? 14.304 -15.681 -9.368 1.00 73.38 183 ARG A O 1
ATOM 1376 N N . ASN A 1 184 ? 12.273 -14.745 -9.136 1.00 86.62 184 ASN A N 1
ATOM 1377 C CA . ASN A 1 184 ? 12.639 -13.469 -9.734 1.00 86.62 184 ASN A CA 1
ATOM 1378 C C . ASN A 1 184 ? 13.328 -12.590 -8.688 1.00 86.62 184 ASN A C 1
ATOM 1380 O O . ASN A 1 184 ? 13.233 -12.854 -7.492 1.00 86.62 184 ASN A O 1
ATOM 1384 N N . SER A 1 185 ? 14.091 -11.605 -9.150 1.00 90.19 185 SER A N 1
ATOM 1385 C CA . SER A 1 185 ? 14.951 -10.788 -8.278 1.00 90.19 185 SER A CA 1
ATOM 1386 C C . SER A 1 185 ? 14.938 -9.308 -8.626 1.00 90.19 185 SER A C 1
ATOM 1388 O O . SER A 1 185 ? 15.769 -8.579 -8.118 1.00 90.19 185 SER A O 1
ATOM 1390 N N . TRP A 1 186 ? 14.104 -8.908 -9.580 1.00 93.94 186 TRP A N 1
ATOM 1391 C CA . TRP A 1 186 ? 13.969 -7.522 -10.000 1.00 93.94 186 TRP A CA 1
ATOM 1392 C C . TRP A 1 186 ? 12.483 -7.254 -10.130 1.00 93.94 186 TRP A C 1
ATOM 1394 O O . TRP A 1 186 ? 11.911 -7.508 -11.196 1.00 93.94 186 TRP A O 1
ATOM 1404 N N . PHE A 1 187 ? 11.861 -6.825 -9.037 1.00 93.25 187 PHE A N 1
ATOM 1405 C CA . PHE A 1 187 ? 10.430 -6.537 -8.979 1.00 93.25 187 PHE A CA 1
ATOM 1406 C C . PHE A 1 187 ? 10.186 -5.061 -9.274 1.00 93.25 187 PHE A C 1
ATOM 1408 O O . PHE A 1 187 ? 10.779 -4.173 -8.661 1.00 93.25 187 PHE A O 1
ATOM 1415 N N . GLU A 1 188 ? 9.384 -4.796 -10.305 1.00 93.69 188 GLU A N 1
ATOM 1416 C CA . GLU A 1 188 ? 9.070 -3.427 -10.700 1.00 93.69 188 GLU A CA 1
ATOM 1417 C C . GLU A 1 188 ? 8.131 -2.816 -9.665 1.00 93.69 188 GLU A C 1
ATOM 1419 O O . GLU A 1 188 ? 7.097 -3.407 -9.347 1.00 93.69 188 GLU A O 1
ATOM 1424 N N . LEU A 1 189 ? 8.466 -1.609 -9.209 1.00 93.44 189 LEU A N 1
ATOM 1425 C CA . LEU A 1 189 ? 7.604 -0.799 -8.363 1.00 93.44 189 LEU A CA 1
ATOM 1426 C C . LEU A 1 189 ? 6.407 -0.327 -9.180 1.00 93.44 189 LEU A C 1
ATOM 1428 O O . LEU A 1 189 ? 6.569 0.525 -10.063 1.00 93.44 189 LEU A O 1
ATOM 1432 N N . PRO A 1 190 ? 5.195 -0.829 -8.911 1.00 86.00 190 PRO A N 1
ATOM 1433 C CA . PRO A 1 190 ? 4.079 -0.594 -9.813 1.00 86.00 190 PRO A CA 1
ATOM 1434 C C . PRO A 1 190 ? 3.709 0.885 -9.797 1.00 86.00 190 PRO A C 1
ATOM 1436 O O . PRO A 1 190 ? 3.626 1.523 -10.843 1.00 86.00 190 PRO A O 1
ATOM 1439 N N . ALA A 1 191 ? 3.648 1.477 -8.606 1.00 89.44 191 ALA A N 1
ATOM 1440 C CA . ALA A 1 191 ? 3.365 2.889 -8.419 1.00 89.44 191 ALA A CA 1
ATOM 1441 C C . ALA A 1 191 ? 4.557 3.835 -8.672 1.00 89.44 191 ALA A C 1
ATOM 1443 O O . ALA A 1 191 ? 4.471 5.002 -8.310 1.00 89.44 191 ALA A O 1
ATOM 1444 N N . TYR A 1 192 ? 5.648 3.408 -9.329 1.00 91.56 192 TYR A N 1
ATOM 1445 C CA . TYR A 1 192 ? 6.843 4.243 -9.568 1.00 91.56 192 TYR A CA 1
ATOM 1446 C C . TYR A 1 192 ? 6.539 5.642 -10.140 1.00 91.56 192 TYR A C 1
ATOM 1448 O O . TYR A 1 192 ? 7.213 6.616 -9.805 1.00 91.56 192 TYR A O 1
ATOM 1456 N N . THR A 1 193 ? 5.486 5.776 -10.955 1.00 90.00 193 THR A N 1
ATOM 1457 C CA . THR A 1 193 ? 5.064 7.054 -11.552 1.00 90.00 193 THR A CA 1
ATOM 1458 C C . THR A 1 193 ? 4.540 8.090 -10.551 1.00 90.00 193 THR A C 1
ATOM 1460 O O . THR A 1 193 ? 4.362 9.250 -10.940 1.00 90.00 193 THR A O 1
ATOM 1463 N N . ILE A 1 194 ? 4.285 7.713 -9.290 1.00 86.81 194 ILE A N 1
ATOM 1464 C CA . ILE A 1 194 ? 3.971 8.663 -8.210 1.00 86.81 194 ILE A CA 1
ATOM 1465 C C . ILE A 1 194 ? 5.206 9.491 -7.838 1.00 86.81 194 ILE A C 1
ATOM 1467 O O . ILE A 1 194 ? 5.092 10.695 -7.645 1.00 86.81 194 ILE A O 1
ATOM 1471 N N . TRP A 1 195 ? 6.383 8.859 -7.836 1.00 86.50 195 TRP A N 1
ATOM 1472 C CA . TRP A 1 195 ? 7.670 9.485 -7.542 1.00 86.50 195 TRP A CA 1
ATOM 1473 C C . TRP A 1 195 ? 8.313 10.074 -8.799 1.00 86.50 195 TRP A C 1
ATOM 1475 O O . TRP A 1 195 ? 8.772 11.216 -8.798 1.00 86.50 195 TRP A O 1
ATOM 1485 N N . HIS A 1 196 ? 8.331 9.308 -9.894 1.00 88.88 196 HIS A N 1
ATOM 1486 C CA . HIS A 1 196 ? 8.937 9.717 -11.157 1.00 88.88 196 HIS A CA 1
ATOM 1487 C C . HIS A 1 196 ? 7.876 9.911 -12.242 1.00 88.88 196 HIS A C 1
ATOM 1489 O O . HIS A 1 196 ? 7.583 9.029 -13.059 1.00 88.88 196 HIS A O 1
ATOM 1495 N N . HIS A 1 197 ? 7.262 11.093 -12.234 1.00 87.06 197 HIS A N 1
ATOM 1496 C CA . HIS A 1 197 ? 6.216 11.437 -13.189 1.00 87.06 197 HIS A CA 1
ATOM 1497 C C . HIS A 1 197 ? 6.695 11.309 -14.639 1.00 87.06 197 HIS A C 1
ATOM 1499 O O . HIS A 1 197 ? 7.754 11.808 -15.014 1.00 87.06 197 HIS A O 1
ATOM 1505 N N . GLY A 1 198 ? 5.865 10.680 -15.471 1.00 85.31 198 GLY A N 1
ATOM 1506 C CA . GLY A 1 198 ? 6.158 10.489 -16.891 1.00 85.31 198 GLY A CA 1
ATOM 1507 C C . GLY A 1 198 ? 7.023 9.270 -17.208 1.00 85.31 198 GLY A C 1
ATOM 1508 O O . GLY A 1 198 ? 7.397 9.118 -18.366 1.00 85.31 198 GLY A O 1
ATOM 1509 N N . ALA A 1 199 ? 7.316 8.393 -16.237 1.00 90.75 199 ALA A N 1
ATOM 1510 C CA . ALA A 1 199 ? 7.952 7.113 -16.538 1.00 90.75 199 ALA A CA 1
ATOM 1511 C C . ALA A 1 199 ? 7.126 6.320 -17.569 1.00 90.75 199 ALA A C 1
ATOM 1513 O O . ALA A 1 199 ? 5.914 6.137 -17.430 1.00 90.75 199 ALA A O 1
ATOM 1514 N N . GLU A 1 200 ? 7.794 5.864 -18.627 1.00 90.31 200 GLU A N 1
ATOM 1515 C CA . GLU A 1 200 ? 7.159 5.192 -19.759 1.00 90.31 200 GLU A CA 1
ATOM 1516 C C . GLU A 1 200 ? 7.259 3.666 -19.649 1.00 90.31 200 GLU A C 1
ATOM 1518 O O . GLU A 1 200 ? 8.133 3.114 -18.973 1.00 90.31 200 GLU A O 1
ATOM 1523 N N . LYS A 1 201 ? 6.378 2.968 -20.377 1.00 90.00 201 LYS A N 1
ATOM 1524 C CA . LYS A 1 201 ? 6.387 1.502 -20.513 1.00 90.00 201 LYS A CA 1
ATOM 1525 C C . LYS A 1 201 ? 6.317 0.760 -19.168 1.00 90.00 201 LYS A C 1
ATOM 1527 O O . LYS A 1 201 ? 6.944 -0.287 -19.025 1.00 90.00 201 LYS A O 1
ATOM 1532 N N . MET A 1 202 ? 5.604 1.299 -18.177 1.00 90.00 202 MET A N 1
ATOM 1533 C CA . MET A 1 202 ? 5.291 0.581 -16.929 1.00 90.00 202 MET A CA 1
ATOM 1534 C C . MET A 1 202 ? 4.523 -0.712 -17.242 1.00 90.00 202 MET A C 1
ATOM 1536 O O . MET A 1 202 ? 3.757 -0.753 -18.211 1.00 90.00 202 MET A O 1
ATOM 1540 N N . ALA A 1 203 ? 4.746 -1.789 -16.482 1.00 87.19 203 ALA A N 1
ATOM 1541 C CA . ALA A 1 203 ? 3.974 -3.021 -16.659 1.00 87.19 203 ALA A CA 1
ATOM 1542 C C . ALA A 1 203 ? 2.540 -2.865 -16.138 1.00 87.19 203 ALA A C 1
ATOM 1544 O O . ALA A 1 203 ? 1.599 -3.377 -16.748 1.00 87.19 203 ALA A O 1
ATOM 1545 N N . ALA A 1 204 ? 2.388 -2.110 -15.051 1.00 84.88 204 ALA A N 1
ATOM 1546 C CA . ALA A 1 204 ? 1.110 -1.808 -14.437 1.00 84.88 204 ALA A CA 1
ATOM 1547 C C . ALA A 1 204 ? 0.476 -0.512 -14.982 1.00 84.88 204 ALA A C 1
ATOM 1549 O O . ALA A 1 204 ? 1.141 0.392 -15.487 1.00 84.88 204 ALA A O 1
ATOM 1550 N N . VAL A 1 205 ? -0.845 -0.438 -14.863 1.00 84.62 205 VAL A N 1
ATOM 1551 C CA . VAL A 1 205 ? -1.746 0.644 -15.271 1.00 84.62 205 VAL A CA 1
ATOM 1552 C C . VAL A 1 205 ? -2.717 0.822 -14.121 1.00 84.62 205 VAL A C 1
ATOM 1554 O O . VAL A 1 205 ? -3.393 -0.129 -13.734 1.00 84.62 205 VAL A O 1
ATOM 1557 N N . PHE A 1 206 ? -2.800 2.041 -13.612 1.00 87.00 206 PHE A N 1
ATOM 1558 C CA . PHE A 1 206 ? -3.638 2.373 -12.471 1.00 87.00 206 PHE A CA 1
ATOM 1559 C C . PHE A 1 206 ? -4.691 3.393 -12.843 1.00 87.00 206 PHE A C 1
ATOM 1561 O O . PHE A 1 206 ? -4.556 4.123 -13.831 1.00 87.00 206 PHE A O 1
ATOM 1568 N N . ASP A 1 207 ? -5.711 3.477 -12.003 1.00 87.31 207 ASP A N 1
ATOM 1569 C CA . ASP A 1 207 ? -6.510 4.686 -11.919 1.00 87.31 207 ASP A CA 1
ATOM 1570 C C . ASP A 1 207 ? -5.764 5.801 -11.157 1.00 87.31 207 ASP A C 1
ATOM 1572 O O . ASP A 1 207 ? -4.581 5.698 -10.818 1.00 87.31 207 ASP A O 1
ATOM 1576 N N . SER A 1 208 ? -6.453 6.914 -10.902 1.00 85.44 208 SER A N 1
ATOM 1577 C CA . SER A 1 208 ? -5.878 8.084 -10.229 1.00 85.44 208 SER A CA 1
ATOM 1578 C C . SER A 1 208 ? -5.452 7.843 -8.775 1.00 85.44 208 SER A C 1
ATOM 1580 O O . SER A 1 208 ? -4.794 8.706 -8.191 1.00 85.44 208 SER A O 1
ATOM 1582 N N . TYR A 1 209 ? -5.819 6.702 -8.193 1.00 86.81 209 TYR A N 1
ATOM 1583 C CA . TYR A 1 209 ? -5.500 6.315 -6.824 1.00 86.81 209 TYR A CA 1
ATOM 1584 C C . TYR A 1 209 ? -4.372 5.281 -6.752 1.00 86.81 209 TYR A C 1
ATOM 1586 O O . TYR A 1 209 ? -4.129 4.752 -5.676 1.00 86.81 209 TYR A O 1
ATOM 1594 N N . PHE A 1 210 ? -3.659 5.021 -7.858 1.00 89.56 210 PHE A N 1
ATOM 1595 C CA . PHE A 1 210 ? -2.556 4.048 -7.902 1.00 89.56 210 PHE A CA 1
ATOM 1596 C C . PHE A 1 210 ? -2.989 2.625 -7.526 1.00 89.56 210 PHE A C 1
ATOM 1598 O O . PHE A 1 210 ? -2.279 1.866 -6.863 1.00 89.56 210 PHE A O 1
ATOM 1605 N N . ALA A 1 211 ? -4.177 2.268 -8.000 1.00 90.50 211 ALA A N 1
ATOM 1606 C CA . ALA A 1 211 ? -4.825 0.995 -7.768 1.00 90.50 211 ALA A CA 1
ATOM 1607 C C . ALA A 1 211 ? -5.462 0.449 -9.049 1.00 90.50 211 ALA A C 1
ATOM 1609 O O . ALA A 1 211 ? -5.611 1.154 -10.055 1.00 90.50 211 ALA A O 1
ATOM 1610 N N . HIS A 1 212 ? -5.787 -0.840 -9.033 1.00 88.81 212 HIS A N 1
ATOM 1611 C CA . HIS A 1 212 ? -6.435 -1.518 -10.151 1.00 88.81 212 HIS A CA 1
ATOM 1612 C C . HIS A 1 212 ? -7.173 -2.783 -9.695 1.00 88.81 212 HIS A C 1
ATOM 1614 O O . HIS A 1 212 ? -7.003 -3.264 -8.577 1.00 88.81 212 HIS A O 1
ATOM 1620 N N . GLY A 1 213 ? -7.987 -3.334 -10.601 1.00 86.94 213 GLY A N 1
ATOM 1621 C CA . GLY A 1 213 ? -8.604 -4.648 -10.438 1.00 86.94 213 GLY A CA 1
ATOM 1622 C C . GLY A 1 213 ? -7.667 -5.785 -10.854 1.00 86.94 213 GLY A C 1
ATOM 1623 O O . GLY A 1 213 ? -7.011 -5.701 -11.900 1.00 86.94 213 GLY A O 1
ATOM 1624 N N . TYR A 1 214 ? -7.618 -6.862 -10.074 1.00 80.62 214 TYR A N 1
ATOM 1625 C CA . TYR A 1 214 ? -6.955 -8.122 -10.412 1.00 80.62 214 TYR A CA 1
ATOM 1626 C C . TYR A 1 214 ? -7.727 -9.295 -9.809 1.00 80.62 214 TYR A C 1
ATOM 1628 O O . TYR A 1 214 ? -8.040 -9.295 -8.628 1.00 80.62 214 TYR A O 1
ATOM 1636 N N . GLU A 1 215 ? -8.039 -10.293 -10.637 1.00 76.81 215 GLU A N 1
ATOM 1637 C CA . GLU A 1 215 ? -8.704 -11.540 -10.209 1.00 76.81 215 GLU A CA 1
ATOM 1638 C C . GLU A 1 215 ? -9.934 -11.350 -9.308 1.00 76.81 215 GLU A C 1
ATOM 1640 O O . GLU A 1 215 ? -10.156 -12.115 -8.382 1.00 76.81 215 GLU A O 1
ATOM 1645 N N . GLY A 1 216 ? -10.764 -10.353 -9.625 1.00 76.00 216 GLY A N 1
ATOM 1646 C CA . GLY A 1 216 ? -12.016 -10.099 -8.913 1.00 76.00 216 GLY A CA 1
ATOM 1647 C C . GLY A 1 216 ? -11.904 -9.102 -7.765 1.00 76.00 216 GLY A C 1
ATOM 1648 O O . GLY A 1 216 ? -12.939 -8.643 -7.304 1.00 76.00 216 GLY A O 1
ATOM 1649 N N . THR A 1 217 ? -10.703 -8.676 -7.367 1.00 83.62 217 THR A N 1
ATOM 1650 C CA . THR A 1 217 ? -10.520 -7.709 -6.273 1.00 83.62 217 THR A CA 1
ATOM 1651 C C . THR A 1 217 ? -9.875 -6.415 -6.753 1.00 83.62 217 THR A C 1
ATOM 1653 O O . THR A 1 217 ? -9.107 -6.391 -7.717 1.00 83.62 217 THR A O 1
ATOM 1656 N N . TYR A 1 218 ? -10.195 -5.314 -6.080 1.00 90.75 218 TYR A N 1
ATOM 1657 C CA . TYR A 1 218 ? -9.502 -4.037 -6.216 1.00 90.75 218 TYR A CA 1
ATOM 1658 C C . TYR A 1 218 ? -8.420 -3.920 -5.139 1.00 90.75 218 TYR A C 1
ATOM 1660 O O . TYR A 1 218 ? -8.624 -4.401 -4.024 1.00 90.75 218 TYR A O 1
ATOM 1668 N N . HIS A 1 219 ? -7.284 -3.289 -5.443 1.00 92.19 219 HIS A N 1
ATOM 1669 C CA . HIS A 1 219 ? -6.238 -3.060 -4.444 1.00 92.19 219 HIS A CA 1
ATOM 1670 C C . HIS A 1 219 ? -5.278 -1.913 -4.785 1.00 92.19 219 HIS A C 1
ATOM 1672 O O . HIS A 1 219 ? -5.085 -1.581 -5.958 1.00 92.19 219 HIS A O 1
ATOM 1678 N N . TYR A 1 220 ? -4.655 -1.340 -3.749 1.00 93.50 220 TYR A N 1
ATOM 1679 C CA . TYR A 1 220 ? -3.726 -0.207 -3.840 1.00 93.50 220 TYR A CA 1
ATOM 1680 C C . TYR A 1 220 ? -2.257 -0.628 -3.838 1.00 93.50 220 TYR A C 1
ATOM 1682 O O . TYR A 1 220 ? -1.864 -1.465 -3.035 1.00 93.50 220 TYR A O 1
ATOM 1690 N N . HIS A 1 221 ? -1.443 0.032 -4.668 1.00 92.50 221 HIS A N 1
ATOM 1691 C CA . HIS A 1 221 ? 0.032 -0.051 -4.655 1.00 92.50 221 HIS A CA 1
ATOM 1692 C C . HIS A 1 221 ? 0.690 1.210 -4.074 1.00 92.50 221 HIS A C 1
ATOM 1694 O O . HIS A 1 221 ? 1.842 1.201 -3.653 1.00 92.50 221 HIS A O 1
ATOM 1700 N N . ALA A 1 222 ? -0.045 2.319 -4.082 1.00 91.19 222 ALA A N 1
ATOM 1701 C CA . ALA A 1 222 ? 0.262 3.573 -3.406 1.00 91.19 222 ALA A CA 1
ATOM 1702 C C . ALA A 1 222 ? -1.058 4.314 -3.151 1.00 91.19 222 ALA A C 1
ATOM 1704 O O . ALA A 1 222 ? -2.119 3.863 -3.583 1.00 91.19 222 ALA A O 1
ATOM 1705 N N . LEU A 1 223 ? -1.006 5.456 -2.466 1.00 85.69 223 LEU A N 1
ATOM 1706 C CA . LEU A 1 223 ? -2.193 6.243 -2.135 1.00 85.69 223 LEU A CA 1
ATOM 1707 C C . LEU A 1 223 ? -1.918 7.733 -2.348 1.00 85.69 223 LEU A C 1
ATOM 1709 O O . LEU A 1 223 ? -1.146 8.336 -1.616 1.00 85.69 223 LEU A O 1
ATOM 1713 N N . THR A 1 224 ? -2.591 8.348 -3.321 1.00 74.06 224 THR A N 1
ATOM 1714 C CA . THR A 1 224 ? -2.512 9.804 -3.573 1.00 74.06 224 THR A CA 1
ATOM 1715 C C . THR A 1 224 ? -3.545 10.602 -2.779 1.00 74.06 224 THR A C 1
ATOM 1717 O O . THR A 1 224 ? -3.392 11.798 -2.562 1.00 74.06 224 THR A O 1
ATOM 1720 N N . HIS A 1 225 ? -4.626 9.954 -2.349 1.00 70.38 225 HIS A N 1
ATOM 1721 C CA . HIS A 1 225 ? -5.738 10.586 -1.643 1.00 70.38 225 HIS A CA 1
ATOM 1722 C C . HIS A 1 225 ? -6.236 9.602 -0.584 1.00 70.38 225 HIS A C 1
ATOM 1724 O O . HIS A 1 225 ? -6.999 8.692 -0.919 1.00 70.38 225 HIS A O 1
ATOM 1730 N N . PRO A 1 226 ? -5.769 9.710 0.671 1.00 61.28 226 PRO A N 1
ATOM 1731 C CA . PRO A 1 226 ? -6.113 8.745 1.700 1.00 61.28 226 PRO A CA 1
ATOM 1732 C C . PRO A 1 226 ? -7.560 8.962 2.154 1.00 61.28 226 PRO A C 1
ATOM 1734 O O . PRO A 1 226 ? -7.799 9.670 3.115 1.00 61.28 226 PRO A O 1
ATOM 1737 N N . LEU A 1 227 ? -8.523 8.364 1.447 1.00 67.00 227 LEU A N 1
ATOM 1738 C CA . LEU A 1 227 ? -9.905 8.078 1.876 1.00 67.00 227 LEU A CA 1
ATOM 1739 C C . LEU A 1 227 ? -10.784 9.244 2.393 1.00 67.00 227 LEU A C 1
ATOM 1741 O O . LEU A 1 227 ? -11.948 8.999 2.699 1.00 67.00 227 LEU A O 1
ATOM 1745 N N . GLN A 1 228 ? -10.284 10.477 2.476 1.00 65.75 228 GLN A N 1
ATOM 1746 C CA . GLN A 1 228 ? -10.957 11.634 3.072 1.00 65.75 228 GLN A CA 1
ATOM 1747 C C . GLN A 1 228 ? -11.137 12.802 2.088 1.00 65.75 228 GLN A C 1
ATOM 1749 O O . GLN A 1 228 ? -10.688 12.743 0.942 1.00 65.75 228 GLN A O 1
ATOM 1754 N N . GLU A 1 229 ? -11.832 13.859 2.526 1.00 59.16 229 GLU A N 1
ATOM 1755 C CA . GLU A 1 229 ? -12.126 15.048 1.707 1.00 59.16 229 GLU A CA 1
ATOM 1756 C C . GLU A 1 229 ? -10.872 15.867 1.342 1.00 59.16 229 GLU A C 1
ATOM 1758 O O . GLU A 1 229 ? -10.837 16.481 0.273 1.00 59.16 229 GLU A O 1
ATOM 1763 N N . ASP A 1 230 ? -9.843 15.849 2.195 1.00 60.72 230 ASP A N 1
ATOM 1764 C CA . ASP A 1 230 ? -8.611 16.620 2.019 1.00 60.72 230 ASP A CA 1
ATOM 1765 C C . ASP A 1 230 ? -7.567 15.875 1.158 1.00 60.72 230 ASP A C 1
ATOM 1767 O O . ASP A 1 230 ? -7.378 14.657 1.237 1.00 60.72 230 ASP A O 1
ATOM 1771 N N . THR A 1 231 ? -6.845 16.627 0.318 1.00 67.25 231 THR A N 1
ATOM 1772 C CA . THR A 1 231 ? -5.728 16.107 -0.486 1.00 67.25 231 THR A CA 1
ATOM 1773 C C . THR A 1 231 ? -4.444 16.069 0.349 1.00 67.25 231 THR A C 1
ATOM 1775 O O . THR A 1 231 ? -3.517 16.857 0.117 1.00 67.25 231 THR A O 1
ATOM 1778 N N . ASP A 1 232 ? -4.382 15.155 1.317 1.00 74.94 232 ASP A N 1
ATOM 1779 C CA . ASP A 1 232 ? -3.250 15.027 2.249 1.00 74.94 232 ASP A CA 1
ATOM 1780 C C . ASP A 1 232 ? -1.904 14.822 1.555 1.00 74.94 232 ASP A C 1
ATOM 1782 O O . ASP A 1 232 ? -0.859 15.104 2.124 1.00 74.94 232 ASP A O 1
ATOM 1786 N N . GLN A 1 233 ? -1.879 14.370 0.306 1.00 82.19 233 GLN A N 1
ATOM 1787 C CA . GLN A 1 233 ? -0.625 14.245 -0.428 1.00 82.19 233 GLN A CA 1
ATOM 1788 C C . GLN A 1 233 ? 0.092 15.595 -0.611 1.00 82.19 233 GLN A C 1
ATOM 1790 O O . GLN A 1 233 ? 1.319 15.680 -0.526 1.00 82.19 233 GLN A O 1
ATOM 1795 N N . THR A 1 234 ? -0.647 16.682 -0.855 1.00 82.88 234 THR A N 1
ATOM 1796 C CA . THR A 1 234 ? -0.036 17.972 -1.230 1.00 82.88 234 THR A CA 1
ATOM 1797 C C . THR A 1 234 ? -0.058 19.013 -0.122 1.00 82.88 234 THR A C 1
ATOM 1799 O O . THR A 1 234 ? 0.768 19.926 -0.152 1.00 82.88 234 THR A O 1
ATOM 1802 N N . GLN A 1 235 ? -0.973 18.899 0.839 1.00 86.69 235 GLN A N 1
ATOM 1803 C CA . GLN A 1 235 ? -1.132 19.824 1.959 1.00 86.69 235 GLN A CA 1
ATOM 1804 C C . GLN A 1 235 ? -1.458 19.041 3.235 1.00 86.69 235 GLN A C 1
ATOM 1806 O O . GLN A 1 235 ? -2.055 17.973 3.134 1.00 86.69 235 GLN A O 1
ATOM 1811 N N . PRO A 1 236 ? -1.084 19.550 4.420 1.00 88.69 236 PRO A N 1
ATOM 1812 C CA . PRO A 1 236 ? -1.500 18.945 5.679 1.00 88.69 236 PRO A CA 1
ATOM 1813 C C . PRO A 1 236 ? -3.024 19.008 5.867 1.00 88.69 236 PRO A C 1
ATOM 1815 O O . PRO A 1 236 ? -3.658 19.908 5.301 1.00 88.69 236 PRO A O 1
ATOM 1818 N N . PRO A 1 237 ? -3.592 18.132 6.719 1.00 86.56 237 PRO A N 1
ATOM 1819 C CA . PRO A 1 237 ? -4.983 18.222 7.144 1.00 86.56 237 PRO A CA 1
ATOM 1820 C C . PRO A 1 237 ? -5.360 19.631 7.610 1.00 86.56 237 PRO A C 1
ATOM 1822 O O . PRO A 1 237 ? -4.634 20.290 8.365 1.00 86.56 237 PRO A O 1
ATOM 1825 N N . SER A 1 238 ? -6.525 20.105 7.173 1.00 84.31 238 SER A N 1
ATOM 1826 C CA . SER A 1 238 ? -6.973 21.484 7.411 1.00 84.31 238 SER A CA 1
ATOM 1827 C C . SER A 1 238 ? -7.244 21.821 8.888 1.00 84.31 238 SER A C 1
ATOM 1829 O O . SER A 1 238 ? -7.249 22.996 9.265 1.00 84.31 238 SER A O 1
ATOM 1831 N N . ASN A 1 239 ? -7.427 20.806 9.738 1.00 86.25 239 ASN A N 1
ATOM 1832 C CA . ASN A 1 239 ? -7.600 20.937 11.189 1.00 86.25 239 ASN A CA 1
ATOM 1833 C C . ASN A 1 239 ? -6.287 21.229 11.948 1.00 86.25 239 ASN A C 1
ATOM 1835 O O . ASN A 1 239 ? -6.344 21.614 13.115 1.00 86.25 239 ASN A O 1
ATOM 1839 N N . GLY A 1 240 ? -5.125 21.104 11.296 1.00 87.56 240 GLY A N 1
ATOM 1840 C CA . GLY A 1 240 ? -3.810 21.297 11.910 1.00 87.56 240 GLY A CA 1
ATOM 1841 C C . GLY A 1 240 ? -3.299 20.101 12.720 1.00 87.56 240 GLY A C 1
ATOM 1842 O O . GLY A 1 240 ? -2.245 20.216 13.346 1.00 87.56 240 GLY A O 1
ATOM 1843 N N . ASP A 1 241 ? -4.012 18.975 12.693 1.00 89.50 241 ASP A N 1
ATOM 1844 C CA . ASP A 1 241 ? -3.564 17.707 13.261 1.00 89.50 241 ASP A CA 1
ATOM 1845 C C . ASP A 1 241 ? -2.751 16.897 12.232 1.00 89.50 241 ASP A C 1
ATOM 1847 O O . ASP A 1 241 ? -2.655 17.246 11.053 1.00 89.50 241 ASP A O 1
ATOM 1851 N N . GLY A 1 242 ? -2.151 15.791 12.685 1.00 91.69 242 GLY A N 1
ATOM 1852 C CA . GLY A 1 242 ? -1.653 14.757 11.775 1.00 91.69 242 GLY A CA 1
ATOM 1853 C C . GLY A 1 242 ? -2.792 14.090 10.999 1.00 91.69 242 GLY A C 1
ATOM 1854 O O . GLY A 1 242 ? -3.965 14.235 11.347 1.00 91.69 242 GLY A O 1
ATOM 1855 N N . SER A 1 243 ? -2.448 13.323 9.969 1.00 92.31 243 SER A N 1
ATOM 1856 C CA . SER A 1 243 ? -3.423 12.570 9.185 1.00 92.31 243 SER A CA 1
ATOM 1857 C C . SER A 1 243 ? -4.217 11.587 10.067 1.00 92.31 243 SER A C 1
ATOM 1859 O O . SER A 1 243 ? -3.679 11.068 11.057 1.00 92.31 243 SER A O 1
ATOM 1861 N N . PRO A 1 244 ? -5.493 11.320 9.726 1.00 90.88 244 PRO A N 1
ATOM 1862 C CA .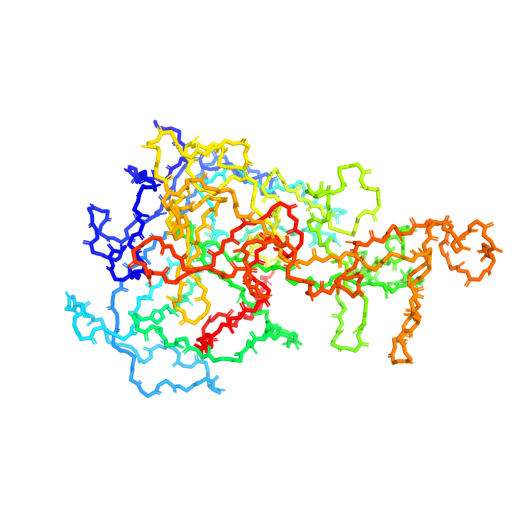 PRO A 1 244 ? -6.311 10.299 10.381 1.00 90.88 244 PRO A CA 1
ATOM 1863 C C . PRO A 1 244 ? -5.727 8.899 10.176 1.00 90.88 244 PRO A C 1
ATOM 1865 O O . PRO A 1 244 ? -4.901 8.681 9.281 1.00 90.88 244 PRO A O 1
ATOM 1868 N N . VAL A 1 245 ? -6.193 7.938 10.976 1.00 93.88 245 VAL A N 1
ATOM 1869 C CA . VAL A 1 245 ? -6.018 6.524 10.625 1.00 93.88 245 VAL A CA 1
ATOM 1870 C C . VAL A 1 245 ? -6.863 6.251 9.393 1.00 93.88 245 VAL A C 1
ATOM 1872 O O . VAL A 1 245 ? -8.050 6.572 9.347 1.00 93.88 245 VAL A O 1
ATOM 1875 N N . ILE A 1 246 ? -6.239 5.649 8.392 1.00 93.94 246 ILE A N 1
ATOM 1876 C CA . ILE A 1 246 ? -6.883 5.260 7.138 1.00 93.94 246 ILE A CA 1
ATOM 1877 C C . ILE A 1 246 ? -6.996 3.746 7.001 1.00 93.94 246 ILE A C 1
ATOM 1879 O O . ILE A 1 246 ? -7.713 3.274 6.128 1.00 93.94 246 ILE A O 1
ATOM 1883 N N . GLY A 1 247 ? -6.310 2.982 7.847 1.00 95.94 247 GLY A N 1
ATOM 1884 C CA . GLY A 1 247 ? -6.294 1.528 7.809 1.00 95.94 247 GLY A CA 1
ATOM 1885 C C . GLY A 1 247 ? -5.413 0.936 8.896 1.00 95.94 247 GLY A C 1
ATOM 1886 O O . GLY A 1 247 ? -4.907 1.651 9.758 1.00 95.94 247 GLY A O 1
ATOM 1887 N N . PHE A 1 248 ? -5.206 -0.372 8.830 1.00 98.19 248 PHE A N 1
ATOM 1888 C CA . PHE A 1 248 ? -4.373 -1.115 9.770 1.00 98.19 248 PHE A CA 1
ATOM 1889 C C . PHE A 1 248 ? -3.447 -2.072 9.030 1.00 98.19 248 PHE A C 1
ATOM 1891 O O . PHE A 1 248 ? -3.835 -2.692 8.037 1.00 98.19 248 PHE A O 1
ATOM 1898 N N . ALA A 1 249 ? -2.220 -2.187 9.525 1.00 98.12 249 ALA A N 1
ATOM 1899 C CA . ALA A 1 249 ? -1.243 -3.150 9.045 1.00 98.12 249 ALA A CA 1
ATOM 1900 C C . ALA A 1 249 ? -1.537 -4.558 9.608 1.00 98.12 249 ALA A C 1
ATOM 1902 O O . ALA A 1 249 ? -2.258 -4.686 10.604 1.00 98.12 249 ALA A O 1
ATOM 1903 N N . PRO A 1 250 ? -0.952 -5.622 9.026 1.00 96.62 250 PRO A N 1
ATOM 1904 C CA . PRO A 1 250 ? -1.143 -6.999 9.472 1.00 96.62 250 PRO A CA 1
ATOM 1905 C C . PRO A 1 250 ? -0.832 -7.242 10.941 1.00 96.62 250 PRO A C 1
ATOM 1907 O O . PRO A 1 250 ? -1.349 -8.180 11.531 1.00 96.62 250 PRO A O 1
ATOM 1910 N N . ASP A 1 251 ? 0.042 -6.443 11.538 1.00 97.44 251 ASP A N 1
ATOM 1911 C CA . ASP A 1 251 ? 0.416 -6.591 12.938 1.00 97.44 251 ASP A CA 1
ATOM 1912 C C . ASP A 1 251 ? -0.510 -5.869 13.923 1.00 97.44 251 ASP A C 1
ATOM 1914 O O . ASP A 1 251 ? -0.315 -6.007 15.130 1.00 97.44 251 ASP A O 1
ATOM 1918 N N . GLY A 1 252 ? -1.513 -5.142 13.421 1.00 97.81 252 GLY A N 1
ATOM 1919 C CA . GLY A 1 252 ? -2.504 -4.400 14.197 1.00 97.81 252 GLY A CA 1
ATOM 1920 C C . GLY A 1 252 ? -2.156 -2.934 14.452 1.00 97.81 252 GLY A C 1
ATOM 1921 O O . GLY A 1 252 ? -2.994 -2.216 14.995 1.00 97.81 252 GLY A O 1
ATOM 1922 N N . PHE A 1 253 ? -0.965 -2.453 14.069 1.00 98.62 253 PHE A N 1
ATOM 1923 C CA . PHE A 1 253 ? -0.663 -1.022 14.164 1.00 98.62 253 PHE A CA 1
ATOM 1924 C C . PHE A 1 253 ? -1.424 -0.220 13.093 1.00 98.62 253 PHE A C 1
ATOM 1926 O O . PHE A 1 253 ? -1.660 -0.719 11.985 1.00 98.62 253 PHE A O 1
ATOM 1933 N N . PRO A 1 254 ? -1.813 1.030 13.399 1.00 98.00 254 PRO A N 1
ATOM 1934 C CA . PRO A 1 254 ? -2.530 1.880 12.460 1.00 98.00 254 PRO A CA 1
ATOM 1935 C C . PRO A 1 254 ? -1.642 2.296 11.285 1.00 98.00 254 PRO A C 1
ATOM 1937 O O . PRO A 1 254 ? -0.428 2.471 11.419 1.00 98.00 254 PRO A O 1
ATOM 1940 N N . ILE A 1 255 ? -2.283 2.515 10.142 1.00 97.56 255 ILE A N 1
ATOM 1941 C CA . ILE A 1 255 ? -1.722 3.186 8.974 1.00 97.56 255 ILE A CA 1
ATOM 1942 C C . ILE A 1 255 ? -2.379 4.563 8.891 1.00 97.56 255 ILE A C 1
ATOM 1944 O O . ILE A 1 255 ? -3.605 4.681 8.839 1.00 97.56 255 ILE A O 1
ATOM 1948 N N . TYR A 1 256 ? -1.555 5.600 8.875 1.00 94.94 256 TYR A N 1
ATOM 1949 C CA . TYR A 1 256 ? -1.935 6.999 8.754 1.00 94.94 256 TYR A CA 1
ATOM 1950 C C . TYR A 1 256 ? -1.636 7.524 7.346 1.00 94.94 256 TYR A C 1
ATOM 1952 O O . TYR A 1 256 ? -0.873 6.928 6.585 1.00 94.94 256 TYR A O 1
ATOM 1960 N N . GLY A 1 257 ? -2.223 8.673 7.007 1.00 92.94 257 GLY A N 1
ATOM 1961 C CA . GLY A 1 257 ? -1.882 9.421 5.793 1.00 92.94 257 GLY A CA 1
ATOM 1962 C C . GLY A 1 257 ? -0.473 10.040 5.813 1.00 92.94 257 GLY A C 1
ATOM 1963 O O . GLY A 1 257 ? 0.457 9.533 6.431 1.00 92.94 257 GLY A O 1
ATOM 1964 N N . HIS A 1 258 ? -0.312 11.162 5.114 1.00 93.31 258 HIS A N 1
ATOM 1965 C CA . HIS A 1 258 ? 1.001 11.738 4.802 1.00 93.31 258 HIS A CA 1
ATOM 1966 C C . HIS A 1 258 ? 1.577 12.648 5.892 1.00 93.31 258 HIS A C 1
ATOM 1968 O O . HIS A 1 258 ? 2.666 13.179 5.699 1.00 93.31 258 HIS A O 1
ATOM 1974 N N . TRP A 1 259 ? 0.871 12.901 6.996 1.00 94.12 259 TRP A N 1
ATOM 1975 C CA . TRP A 1 259 ? 1.292 13.902 7.981 1.00 94.12 259 TRP A CA 1
ATOM 1976 C C . TRP A 1 259 ? 1.203 13.388 9.408 1.00 94.12 259 TRP A C 1
ATOM 1978 O O . TRP A 1 259 ? 0.270 12.676 9.773 1.00 94.12 259 TRP A O 1
ATOM 1988 N N . PHE A 1 260 ? 2.138 13.821 10.249 1.00 95.88 260 PHE A N 1
ATOM 1989 C CA . PHE A 1 260 ? 2.109 13.556 11.683 1.00 95.88 260 PHE A CA 1
ATOM 1990 C C . PHE A 1 260 ? 2.729 14.697 12.477 1.00 95.88 260 PHE A C 1
ATOM 1992 O O . PHE A 1 260 ? 3.443 15.543 11.937 1.00 95.88 260 PHE A O 1
ATOM 1999 N N . ILE A 1 261 ? 2.429 14.729 13.774 1.00 96.88 261 ILE A N 1
ATOM 2000 C CA . ILE A 1 261 ? 3.068 15.656 14.704 1.00 96.88 261 ILE A CA 1
ATOM 2001 C C . ILE A 1 261 ? 4.261 14.931 15.318 1.00 96.88 261 ILE A C 1
ATOM 2003 O O . ILE A 1 261 ? 4.083 13.928 16.010 1.00 96.88 261 ILE A O 1
ATOM 2007 N N . ASP A 1 262 ? 5.464 15.432 15.050 1.00 96.12 262 ASP A N 1
ATOM 2008 C CA . ASP A 1 262 ? 6.706 14.832 15.529 1.00 96.12 262 ASP A CA 1
ATOM 2009 C C . ASP A 1 262 ? 6.950 15.082 17.032 1.00 96.12 262 ASP A C 1
ATOM 2011 O O . ASP A 1 262 ? 6.232 15.825 17.710 1.00 96.12 262 ASP A O 1
ATOM 2015 N N . ALA A 1 263 ? 8.024 14.495 17.566 1.00 93.75 263 ALA A N 1
ATOM 2016 C CA . ALA A 1 263 ? 8.425 14.665 18.965 1.00 93.75 263 ALA A CA 1
ATOM 2017 C C . ALA A 1 263 ? 8.783 16.119 19.353 1.00 93.75 263 ALA A C 1
ATOM 2019 O O . ALA A 1 263 ? 8.865 16.436 20.541 1.00 93.75 263 ALA A O 1
ATOM 2020 N N . ASN A 1 264 ? 8.995 17.010 18.378 1.00 94.62 264 ASN A N 1
ATOM 2021 C CA . ASN A 1 264 ? 9.225 18.441 18.589 1.00 94.62 264 ASN A CA 1
ATOM 2022 C C . ASN A 1 264 ? 7.924 19.257 18.516 1.00 94.62 264 ASN A C 1
ATOM 2024 O O . ASN A 1 264 ? 7.972 20.490 18.548 1.00 94.62 264 ASN A O 1
ATOM 2028 N N . ASN A 1 265 ? 6.771 18.586 18.442 1.00 95.56 265 ASN A N 1
ATOM 2029 C CA . ASN A 1 265 ? 5.451 19.185 18.303 1.00 95.56 265 ASN A CA 1
ATOM 2030 C C . ASN A 1 265 ? 5.306 19.993 16.996 1.00 95.56 265 ASN A C 1
ATOM 2032 O O . ASN A 1 265 ? 4.681 21.059 16.974 1.00 95.56 265 ASN A O 1
ATOM 2036 N N . GLN A 1 266 ? 5.914 19.506 15.911 1.00 96.62 266 GLN A N 1
ATOM 2037 C CA . GLN A 1 266 ? 5.822 20.083 14.573 1.00 96.62 266 GLN A CA 1
ATOM 2038 C C . GLN A 1 266 ? 4.992 19.173 13.667 1.00 96.62 266 GLN A C 1
ATOM 2040 O O . GLN A 1 266 ? 5.241 17.974 13.595 1.00 96.62 266 GLN A O 1
ATOM 2045 N N . LEU A 1 267 ? 4.026 19.754 12.950 1.00 95.94 267 LEU A N 1
ATOM 2046 C CA . LEU A 1 267 ? 3.314 19.054 11.884 1.00 95.94 267 LEU A CA 1
ATOM 2047 C C . LEU A 1 267 ? 4.251 18.902 10.684 1.00 95.94 267 LEU A C 1
ATOM 2049 O O . LEU A 1 267 ? 4.632 19.895 10.057 1.00 95.94 267 LEU A O 1
ATOM 2053 N N . VAL A 1 268 ? 4.642 17.667 10.396 1.00 96.50 268 VAL A N 1
ATOM 2054 C CA . VAL A 1 268 ? 5.604 17.318 9.351 1.00 96.50 268 VAL A CA 1
ATOM 2055 C C . VAL A 1 268 ? 5.004 16.297 8.399 1.00 96.50 268 VAL A C 1
ATOM 2057 O O . VAL A 1 268 ? 4.130 15.513 8.769 1.00 96.50 268 VAL A O 1
ATOM 2060 N N . LYS A 1 269 ? 5.486 16.320 7.157 1.00 95.62 269 LYS A N 1
ATOM 2061 C CA . LYS A 1 269 ? 5.154 15.303 6.168 1.00 95.62 269 LYS A CA 1
ATOM 2062 C C . LYS A 1 269 ? 5.948 14.031 6.454 1.00 95.62 269 LYS A C 1
ATOM 2064 O O . LYS A 1 269 ? 7.108 14.117 6.853 1.00 95.62 269 LYS A O 1
ATOM 2069 N N . ALA A 1 270 ? 5.331 12.877 6.262 1.00 96.12 270 ALA A N 1
ATOM 2070 C CA . ALA A 1 270 ? 5.951 11.568 6.335 1.00 96.12 270 ALA A CA 1
ATOM 2071 C C . ALA A 1 270 ? 6.896 11.374 5.142 1.00 96.12 270 ALA A C 1
ATOM 2073 O O . ALA A 1 270 ? 6.486 11.417 3.983 1.00 96.12 270 ALA A O 1
ATOM 2074 N N . GLU A 1 271 ? 8.179 11.190 5.437 1.00 96.81 271 GLU A N 1
ATOM 2075 C CA . GLU A 1 271 ? 9.256 11.111 4.457 1.00 96.81 271 GLU A CA 1
ATOM 2076 C C . GLU A 1 271 ? 10.024 9.804 4.656 1.00 96.81 271 GLU A C 1
ATOM 2078 O O . GLU A 1 271 ? 10.682 9.596 5.682 1.00 96.81 271 GLU A O 1
ATOM 2083 N N . SER A 1 272 ? 9.959 8.932 3.647 1.00 97.12 272 SER A N 1
ATOM 2084 C CA . SER A 1 272 ? 10.666 7.650 3.639 1.00 97.12 272 SER A CA 1
ATOM 2085 C C . SER A 1 272 ? 12.179 7.832 3.823 1.00 97.12 272 SER A C 1
ATOM 2087 O O . SER A 1 272 ? 12.812 8.713 3.226 1.00 97.12 272 SER A O 1
ATOM 2089 N N . GLY A 1 273 ? 12.776 6.941 4.617 1.00 97.81 273 GLY A N 1
ATOM 2090 C CA . GLY A 1 273 ? 14.220 6.864 4.829 1.00 97.81 273 GLY A CA 1
ATOM 2091 C C . GLY A 1 273 ? 15.000 6.122 3.741 1.00 97.81 273 GLY A C 1
ATOM 2092 O O . GLY A 1 273 ? 16.198 5.905 3.926 1.00 97.81 273 GLY A O 1
ATOM 2093 N N . TYR A 1 274 ? 14.361 5.705 2.646 1.00 97.69 274 TYR A N 1
ATOM 2094 C CA . TYR A 1 274 ? 15.012 4.982 1.552 1.00 97.69 274 TYR A CA 1
ATOM 2095 C C . TYR A 1 274 ? 15.637 5.920 0.522 1.00 97.69 274 TYR A C 1
ATOM 2097 O O . TYR A 1 274 ? 15.121 7.002 0.231 1.00 97.69 274 TYR A O 1
ATOM 2105 N N . GLU A 1 275 ? 16.740 5.471 -0.068 1.00 97.38 275 GLU A N 1
ATOM 2106 C CA . GLU A 1 275 ? 17.439 6.160 -1.151 1.00 97.38 275 GLU A CA 1
ATOM 2107 C C . GLU A 1 275 ? 17.787 5.181 -2.269 1.00 97.38 275 GLU A C 1
ATOM 2109 O O . GLU A 1 275 ? 18.028 3.995 -2.031 1.00 97.38 275 GLU A O 1
ATOM 2114 N N . THR A 1 276 ? 17.845 5.687 -3.499 1.00 96.12 276 THR A N 1
ATOM 2115 C CA . THR A 1 276 ? 18.322 4.907 -4.644 1.00 96.12 276 THR A CA 1
ATOM 2116 C C . THR A 1 276 ? 19.843 4.810 -4.636 1.00 96.12 276 THR A C 1
ATOM 2118 O O . THR A 1 276 ? 20.529 5.789 -4.323 1.00 96.12 276 THR A O 1
ATOM 2121 N N . TYR A 1 277 ? 20.403 3.691 -5.092 1.00 96.06 277 TYR A N 1
ATOM 2122 C CA . TYR A 1 277 ? 21.844 3.608 -5.338 1.00 96.06 277 TYR A CA 1
ATOM 2123 C C . TYR A 1 277 ? 22.305 4.645 -6.378 1.00 96.06 277 TYR A C 1
ATOM 2125 O O . TYR A 1 277 ? 21.864 4.644 -7.527 1.00 96.06 277 TYR A O 1
ATOM 2133 N N . ALA A 1 278 ? 23.261 5.499 -6.000 1.00 94.50 278 ALA A N 1
ATOM 2134 C CA . ALA A 1 278 ? 23.823 6.544 -6.862 1.00 94.50 278 ALA A CA 1
ATOM 2135 C C . ALA A 1 278 ? 24.851 5.982 -7.866 1.00 94.50 278 ALA A C 1
ATOM 2137 O O . ALA A 1 278 ? 26.047 6.280 -7.808 1.00 94.50 278 ALA A O 1
ATOM 2138 N N . THR A 1 279 ? 24.386 5.132 -8.781 1.00 95.06 279 THR A N 1
ATOM 2139 C CA . THR A 1 279 ? 25.203 4.466 -9.805 1.00 95.06 279 THR A CA 1
ATOM 2140 C C . THR A 1 279 ? 24.552 4.573 -11.179 1.00 95.06 279 THR A C 1
ATOM 2142 O O . THR A 1 279 ? 23.342 4.732 -11.292 1.00 95.06 279 THR A O 1
ATOM 2145 N N . ASN A 1 280 ? 25.360 4.482 -12.237 1.00 95.12 280 ASN A N 1
ATOM 2146 C CA . ASN A 1 280 ? 24.841 4.514 -13.605 1.00 95.12 280 ASN A CA 1
ATOM 2147 C C . ASN A 1 280 ? 24.241 3.175 -14.047 1.00 95.12 280 ASN A C 1
ATOM 2149 O O . ASN A 1 280 ? 23.459 3.163 -14.987 1.00 95.12 280 ASN A O 1
ATOM 2153 N N . SER A 1 281 ? 24.641 2.062 -13.432 1.00 95.56 281 SER A N 1
ATOM 2154 C CA . SER A 1 281 ? 24.265 0.704 -13.826 1.00 95.56 281 SER A CA 1
ATOM 2155 C C . SER A 1 281 ? 23.998 -0.129 -12.581 1.00 95.56 281 SER A C 1
ATOM 2157 O O . SER A 1 281 ? 24.684 0.032 -11.567 1.00 95.56 281 SER A O 1
ATOM 2159 N N . ARG A 1 282 ? 23.012 -1.019 -12.668 1.00 96.00 282 ARG A N 1
ATOM 2160 C CA . ARG A 1 282 ? 22.630 -1.912 -11.575 1.00 96.00 282 ARG A CA 1
ATOM 2161 C C . ARG A 1 282 ? 23.720 -2.942 -11.320 1.00 96.00 282 ARG A C 1
ATOM 2163 O O . ARG A 1 282 ? 24.273 -3.533 -12.248 1.00 96.00 282 ARG A O 1
ATOM 2170 N N . THR A 1 283 ? 23.988 -3.216 -10.046 1.00 94.50 283 THR A N 1
ATOM 2171 C CA . THR A 1 283 ? 24.859 -4.339 -9.683 1.00 94.50 283 THR A CA 1
ATOM 2172 C C . THR A 1 283 ? 24.123 -5.644 -9.994 1.00 94.50 283 THR A C 1
ATOM 2174 O O . THR A 1 283 ? 23.016 -5.829 -9.494 1.00 94.50 283 THR A O 1
ATOM 2177 N N . PRO A 1 284 ? 24.688 -6.558 -10.804 1.00 93.25 284 PRO A N 1
ATOM 2178 C CA . PRO A 1 284 ? 24.015 -7.811 -11.109 1.00 93.25 284 PRO A CA 1
ATOM 2179 C C . PRO A 1 284 ? 23.768 -8.659 -9.863 1.00 93.25 284 PRO A C 1
ATOM 2181 O O . PRO A 1 284 ? 24.679 -8.896 -9.069 1.00 93.25 284 PRO A O 1
ATOM 2184 N N . ILE A 1 285 ? 22.545 -9.167 -9.740 1.00 92.88 285 ILE A N 1
ATOM 2185 C CA . ILE A 1 285 ? 22.194 -10.182 -8.750 1.00 92.88 285 ILE A CA 1
ATOM 2186 C C . ILE A 1 285 ? 22.536 -11.541 -9.363 1.00 92.88 285 ILE A C 1
ATOM 2188 O O . ILE A 1 285 ? 21.938 -11.941 -10.359 1.00 92.88 285 ILE A O 1
ATOM 2192 N N . GLU A 1 286 ? 23.507 -12.255 -8.786 1.00 90.44 286 GLU A N 1
ATOM 2193 C CA . GLU A 1 286 ? 24.022 -13.525 -9.333 1.00 90.44 286 GLU A CA 1
ATOM 2194 C C . GLU A 1 286 ? 22.918 -14.578 -9.531 1.00 90.44 286 GLU A C 1
ATOM 2196 O O . GLU A 1 286 ? 22.961 -15.370 -10.470 1.00 90.44 286 GLU A O 1
ATOM 2201 N N . THR A 1 287 ? 21.902 -14.565 -8.667 1.00 88.81 287 THR A N 1
ATOM 2202 C CA . THR A 1 287 ? 20.772 -15.499 -8.699 1.00 88.81 287 THR A CA 1
ATOM 2203 C C . THR A 1 287 ? 19.608 -15.047 -9.581 1.00 88.81 287 THR A C 1
ATOM 2205 O O . THR A 1 287 ? 18.630 -15.788 -9.683 1.00 88.81 287 THR A O 1
ATOM 2208 N N . ALA A 1 288 ? 19.676 -13.866 -10.206 1.00 90.19 288 ALA A N 1
ATOM 2209 C CA . ALA A 1 288 ? 18.581 -13.346 -11.020 1.00 90.19 288 ALA A CA 1
ATOM 2210 C C . ALA A 1 288 ? 18.360 -14.212 -12.264 1.00 90.19 288 ALA A C 1
ATOM 2212 O O . ALA A 1 288 ? 19.212 -14.302 -13.150 1.00 90.19 288 ALA A O 1
ATOM 2213 N N . LEU A 1 289 ? 17.175 -14.819 -12.352 1.00 89.19 289 LEU A N 1
ATOM 2214 C CA . LEU A 1 289 ? 16.825 -15.776 -13.404 1.00 89.19 289 LEU A CA 1
ATOM 2215 C C . LEU A 1 289 ? 16.908 -15.187 -14.823 1.00 89.19 289 LEU A C 1
ATOM 2217 O O . LEU A 1 289 ? 17.282 -15.892 -15.760 1.00 89.19 289 LEU A O 1
ATOM 2221 N N . HIS A 1 290 ? 16.569 -13.906 -14.975 1.00 89.69 290 HIS A N 1
ATOM 2222 C CA . HIS A 1 290 ? 16.450 -13.233 -16.271 1.00 89.69 290 HIS A CA 1
ATOM 2223 C C . HIS A 1 290 ? 17.463 -12.095 -16.463 1.00 89.69 290 HIS A C 1
ATOM 2225 O O . HIS A 1 290 ? 17.299 -11.243 -17.336 1.00 89.69 290 HIS A O 1
ATOM 2231 N N . GLY A 1 291 ? 18.541 -12.110 -15.674 1.00 90.56 291 GLY A N 1
ATOM 2232 C CA . GLY A 1 291 ? 19.586 -11.094 -15.712 1.00 90.56 291 GLY A CA 1
ATOM 2233 C C . GLY A 1 291 ? 19.172 -9.777 -15.058 1.00 90.56 291 GLY A C 1
ATOM 2234 O O . GLY A 1 291 ? 18.243 -9.725 -14.253 1.00 90.56 291 GLY A O 1
ATOM 2235 N N . THR A 1 292 ? 19.908 -8.720 -15.393 1.00 93.62 292 THR A N 1
ATOM 2236 C CA . THR A 1 292 ? 19.765 -7.389 -14.795 1.00 93.62 292 THR A CA 1
ATOM 2237 C C . THR A 1 292 ? 19.014 -6.450 -15.745 1.00 93.62 292 THR A C 1
ATOM 2239 O O . THR A 1 292 ? 19.387 -6.392 -16.923 1.00 93.62 292 THR A O 1
ATOM 2242 N N . PRO A 1 293 ? 18.006 -5.694 -15.271 1.00 95.12 293 PRO A N 1
ATOM 2243 C CA . PRO A 1 293 ? 17.324 -4.698 -16.086 1.00 95.12 293 PRO A CA 1
ATOM 2244 C C . PRO A 1 293 ? 18.292 -3.581 -16.512 1.00 95.12 293 PRO A C 1
ATOM 2246 O O . PRO A 1 293 ? 18.918 -2.968 -15.638 1.00 95.12 293 PRO A O 1
ATOM 2249 N N . PRO A 1 294 ? 18.432 -3.281 -17.817 1.00 95.69 294 PRO A N 1
ATOM 2250 C CA . PRO A 1 294 ? 19.367 -2.263 -18.285 1.00 95.69 294 PRO A CA 1
ATOM 2251 C C . PRO A 1 294 ? 18.943 -0.872 -17.834 1.00 95.69 294 PRO A C 1
ATOM 2253 O O . PRO A 1 294 ? 17.779 -0.501 -17.970 1.00 95.69 294 PRO A O 1
ATOM 2256 N N . THR A 1 295 ? 19.883 -0.058 -17.367 1.00 96.62 295 THR A N 1
ATOM 2257 C CA . THR A 1 295 ? 19.653 1.381 -17.194 1.00 96.62 295 THR A CA 1
ATOM 2258 C C . THR A 1 295 ? 19.760 2.126 -18.533 1.00 96.62 295 THR A C 1
ATOM 2260 O O . THR A 1 295 ? 20.283 1.587 -19.515 1.00 96.62 295 THR A O 1
ATOM 2263 N N . PRO A 1 296 ? 19.345 3.405 -18.612 1.00 96.12 296 PRO A N 1
ATOM 2264 C CA . PRO A 1 296 ? 19.620 4.238 -19.787 1.00 96.12 296 PRO A CA 1
ATOM 2265 C C . PRO A 1 296 ? 21.109 4.318 -20.149 1.00 96.12 296 PRO A C 1
ATOM 2267 O O . PRO A 1 296 ? 21.464 4.390 -21.326 1.00 96.12 296 PRO A O 1
ATOM 2270 N N . TRP A 1 297 ? 21.994 4.273 -19.150 1.00 96.81 297 TRP A N 1
ATOM 2271 C CA . TRP A 1 297 ? 23.432 4.244 -19.388 1.00 96.81 297 TRP A CA 1
ATOM 2272 C C . TRP A 1 297 ? 23.874 2.913 -20.006 1.00 96.81 297 TRP A C 1
ATOM 2274 O O . TRP A 1 297 ? 24.682 2.928 -20.934 1.00 96.81 297 TRP A O 1
ATOM 2284 N N . ASP A 1 298 ? 23.328 1.783 -19.553 1.00 96.69 298 ASP A N 1
ATOM 2285 C CA . ASP A 1 298 ? 23.646 0.466 -20.116 1.00 96.69 298 ASP A CA 1
ATOM 2286 C C . ASP A 1 298 ? 23.268 0.386 -21.599 1.00 96.69 298 ASP A C 1
ATOM 2288 O O . ASP A 1 298 ? 24.094 -0.008 -22.423 1.00 96.69 298 ASP A O 1
ATOM 2292 N N . ILE A 1 299 ? 22.068 0.857 -21.958 1.00 96.25 299 ILE A N 1
ATOM 2293 C CA . ILE A 1 299 ? 21.623 0.930 -23.357 1.00 96.25 299 ILE A CA 1
ATOM 2294 C C . ILE A 1 299 ? 22.535 1.839 -24.187 1.00 96.25 299 ILE A C 1
ATOM 2296 O O . ILE A 1 299 ? 22.903 1.493 -25.306 1.00 96.25 299 ILE A O 1
ATOM 2300 N N . ALA A 1 300 ? 22.947 2.992 -23.654 1.00 96.69 300 ALA A N 1
ATOM 2301 C CA . ALA A 1 300 ? 23.801 3.924 -24.390 1.00 96.69 300 ALA A CA 1
ATOM 2302 C C . ALA A 1 300 ? 25.222 3.385 -24.643 1.00 96.69 300 ALA A C 1
ATOM 2304 O O . ALA A 1 300 ? 25.850 3.758 -25.636 1.00 96.69 300 ALA A O 1
ATOM 2305 N N . ASN A 1 301 ? 25.748 2.540 -23.751 1.00 96.12 301 ASN A N 1
ATOM 2306 C CA . ASN A 1 301 ? 27.134 2.065 -23.811 1.00 96.12 301 ASN A CA 1
ATOM 2307 C C . ASN A 1 301 ? 27.269 0.637 -24.352 1.00 96.12 301 ASN A C 1
ATOM 2309 O O . ASN A 1 301 ? 28.347 0.276 -24.827 1.00 96.12 301 ASN A O 1
ATOM 2313 N N . ASN A 1 302 ? 26.212 -0.172 -24.283 1.00 93.12 302 ASN A N 1
ATOM 2314 C CA . ASN A 1 302 ? 26.217 -1.560 -24.733 1.00 93.12 302 ASN A CA 1
ATOM 2315 C C . ASN A 1 302 ? 24.818 -2.029 -25.199 1.00 93.12 302 ASN A C 1
ATOM 2317 O O . ASN A 1 302 ? 24.267 -2.975 -24.631 1.00 93.12 302 ASN A O 1
ATOM 2321 N N . PRO A 1 303 ? 24.228 -1.388 -26.227 1.00 86.50 303 PRO A N 1
ATOM 2322 C CA . PRO A 1 303 ? 22.843 -1.645 -26.638 1.00 86.50 303 PRO A CA 1
ATOM 2323 C C . PRO A 1 303 ? 22.603 -3.094 -27.086 1.00 86.50 303 PRO A C 1
ATOM 2325 O O . PRO A 1 303 ? 21.540 -3.648 -26.831 1.00 86.50 303 PRO A O 1
ATOM 2328 N N . ASP A 1 304 ? 23.604 -3.739 -27.694 1.00 88.94 304 ASP A N 1
ATOM 2329 C CA . ASP A 1 304 ? 23.486 -5.103 -28.228 1.00 88.94 304 ASP A CA 1
ATOM 2330 C C . ASP A 1 304 ? 23.459 -6.196 -27.137 1.00 88.94 304 ASP A C 1
ATOM 2332 O O . ASP A 1 304 ? 23.267 -7.374 -27.443 1.00 88.94 304 ASP A O 1
ATOM 2336 N N . ALA A 1 305 ? 23.677 -5.838 -25.865 1.00 87.25 305 ALA A N 1
ATOM 2337 C CA . ALA A 1 305 ? 23.683 -6.784 -24.748 1.00 87.25 305 ALA A CA 1
ATOM 2338 C C . ALA A 1 305 ? 22.298 -7.039 -24.136 1.00 87.25 305 ALA A C 1
ATOM 2340 O O . ALA A 1 305 ? 22.172 -7.916 -23.278 1.00 87.25 305 ALA A O 1
ATOM 2341 N N . PHE A 1 306 ? 21.269 -6.306 -24.566 1.00 87.19 306 PHE A N 1
ATOM 2342 C CA . PHE A 1 306 ? 19.941 -6.355 -23.965 1.00 87.19 306 PHE A CA 1
ATOM 2343 C C . PHE A 1 306 ? 18.864 -6.661 -25.005 1.00 87.19 306 PHE A C 1
ATOM 2345 O O . PHE A 1 306 ? 18.982 -6.331 -26.181 1.00 87.19 306 PHE A O 1
ATOM 2352 N N . ALA A 1 307 ? 17.801 -7.335 -24.564 1.00 81.88 307 ALA A N 1
ATOM 2353 C CA . ALA A 1 307 ? 16.683 -7.704 -25.432 1.00 81.88 307 ALA A CA 1
ATOM 2354 C C . ALA A 1 307 ? 15.744 -6.522 -25.738 1.00 81.88 307 ALA A C 1
ATOM 2356 O O . ALA A 1 307 ? 15.019 -6.562 -26.730 1.00 81.88 307 ALA A O 1
ATOM 2357 N N . SER A 1 308 ? 15.747 -5.499 -24.880 1.00 83.94 308 SER A N 1
ATOM 2358 C CA . SER A 1 308 ? 15.040 -4.234 -25.073 1.00 83.94 308 SER A CA 1
ATOM 2359 C C . SER A 1 308 ? 16.053 -3.124 -25.354 1.00 83.94 308 SER A C 1
ATOM 2361 O O . SER A 1 308 ? 17.152 -3.134 -24.803 1.00 83.94 308 SER A O 1
ATOM 2363 N N . ASP A 1 309 ? 15.667 -2.163 -26.191 1.00 88.00 309 ASP A N 1
ATOM 2364 C CA . ASP A 1 309 ? 16.393 -0.912 -26.435 1.00 88.00 309 ASP A CA 1
ATOM 2365 C C . ASP A 1 309 ? 15.975 0.207 -25.463 1.00 88.00 309 ASP A C 1
ATOM 2367 O O . ASP A 1 309 ? 16.385 1.359 -25.608 1.00 88.00 309 ASP A O 1
ATOM 2371 N N . PHE A 1 310 ? 15.144 -0.120 -24.472 1.00 92.88 310 PHE A N 1
ATOM 2372 C CA . PHE A 1 310 ? 14.632 0.817 -23.490 1.00 92.88 310 PHE A CA 1
ATOM 2373 C C . PHE A 1 310 ? 15.424 0.743 -22.182 1.00 92.88 310 PHE A C 1
ATOM 2375 O O . PHE A 1 310 ? 15.567 -0.319 -21.579 1.00 92.88 310 PHE A O 1
ATOM 2382 N N . GLY A 1 311 ? 15.921 1.895 -21.733 1.00 94.12 311 GLY A N 1
ATOM 2383 C CA . GLY A 1 311 ? 16.633 2.023 -20.467 1.00 94.12 311 GLY A CA 1
ATOM 2384 C C . GLY A 1 311 ? 15.678 2.239 -19.300 1.00 94.12 311 GLY A C 1
ATOM 2385 O O . GLY A 1 311 ? 14.903 3.190 -19.292 1.00 94.12 311 GLY A O 1
ATOM 2386 N N . LEU A 1 312 ? 15.775 1.387 -18.288 1.00 94.88 312 LEU A N 1
ATOM 2387 C CA . LEU A 1 312 ? 14.966 1.427 -17.077 1.00 94.88 312 LEU A CA 1
ATOM 2388 C C . LEU A 1 312 ? 15.708 2.202 -15.989 1.00 94.88 312 LEU A C 1
ATOM 2390 O O . LEU A 1 312 ? 16.719 1.734 -15.464 1.00 94.88 312 LEU A O 1
ATOM 2394 N N . GLU A 1 313 ? 15.225 3.400 -15.675 1.00 94.19 313 GLU A N 1
ATOM 2395 C CA . GLU A 1 313 ? 15.848 4.322 -14.717 1.00 94.19 313 GLU A CA 1
ATOM 2396 C C . GLU A 1 313 ? 16.041 3.701 -13.328 1.00 94.19 313 GLU A C 1
ATOM 2398 O O . GLU A 1 313 ? 15.296 2.807 -12.924 1.00 94.19 313 GLU A O 1
ATOM 2403 N N . MET A 1 314 ? 17.063 4.170 -12.604 1.00 94.69 314 MET A N 1
ATOM 2404 C CA . MET A 1 314 ? 17.284 3.782 -11.210 1.00 94.69 314 MET A CA 1
ATOM 2405 C C . MET A 1 314 ? 16.094 4.211 -10.344 1.00 94.69 314 MET A C 1
ATOM 2407 O O . MET A 1 314 ? 15.537 5.297 -10.514 1.00 94.69 314 MET A O 1
ATOM 2411 N N . GLY A 1 315 ? 15.730 3.354 -9.397 1.00 94.38 315 GLY A N 1
ATOM 2412 C CA . GLY A 1 315 ? 14.598 3.545 -8.497 1.00 94.38 315 GLY A CA 1
ATOM 2413 C C . GLY A 1 315 ? 13.299 2.929 -9.007 1.00 94.38 315 GLY A C 1
ATOM 2414 O O . GLY A 1 315 ? 12.293 3.015 -8.312 1.00 94.38 315 GLY A O 1
ATOM 2415 N N . ARG A 1 316 ? 13.295 2.318 -10.198 1.00 94.62 316 ARG A N 1
ATOM 2416 C CA . ARG A 1 316 ? 12.114 1.665 -10.780 1.00 94.62 316 ARG A CA 1
ATOM 2417 C C . ARG A 1 316 ? 11.871 0.262 -10.226 1.00 94.62 316 ARG A C 1
ATOM 2419 O O . ARG A 1 316 ? 10.741 -0.216 -10.278 1.00 94.62 316 ARG A O 1
ATOM 2426 N N . TYR A 1 317 ? 12.911 -0.386 -9.713 1.00 95.25 317 TYR A N 1
ATOM 2427 C CA . TYR A 1 317 ? 12.824 -1.695 -9.072 1.00 95.25 317 TYR A CA 1
ATOM 2428 C C . TYR A 1 317 ? 13.038 -1.564 -7.571 1.00 95.25 317 TYR A C 1
ATOM 2430 O O . TYR A 1 317 ? 13.782 -0.686 -7.142 1.00 95.25 317 TYR A O 1
ATOM 2438 N N . GLU A 1 318 ? 12.426 -2.439 -6.781 1.00 94.06 318 GLU A N 1
ATOM 2439 C CA . GLU A 1 318 ? 12.625 -2.491 -5.326 1.00 94.06 318 GLU A CA 1
ATOM 2440 C C . GLU A 1 318 ? 14.112 -2.597 -4.964 1.00 94.06 318 GLU A C 1
ATOM 2442 O O . GLU A 1 318 ? 14.609 -1.889 -4.091 1.00 94.06 318 GLU A O 1
ATOM 2447 N N . GLU A 1 319 ? 14.853 -3.411 -5.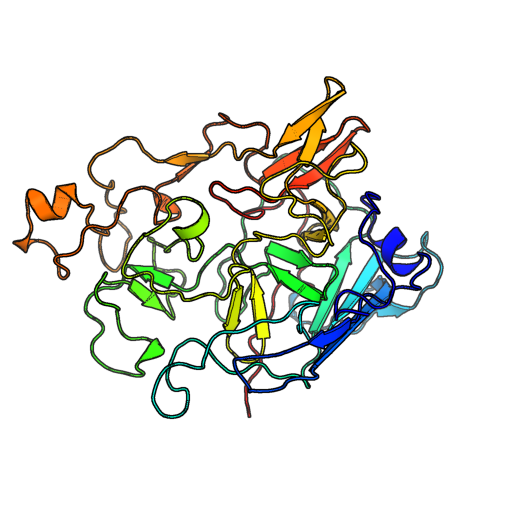714 1.00 94.56 319 GLU A N 1
ATOM 2448 C CA . GLU A 1 319 ? 16.276 -3.673 -5.507 1.00 94.56 319 GLU A CA 1
ATOM 2449 C C . GLU A 1 319 ? 17.184 -2.487 -5.882 1.00 94.56 319 GLU A C 1
ATOM 2451 O O . GLU A 1 319 ? 18.395 -2.529 -5.651 1.00 94.56 319 GLU A O 1
ATOM 2456 N N . ASP A 1 320 ? 16.624 -1.407 -6.436 1.00 96.31 320 ASP A N 1
ATOM 2457 C CA . ASP A 1 320 ? 17.349 -0.149 -6.631 1.00 96.31 320 ASP A CA 1
ATOM 2458 C C . ASP A 1 320 ? 17.467 0.677 -5.340 1.00 96.31 320 ASP A C 1
ATOM 2460 O O . ASP A 1 320 ? 18.228 1.654 -5.313 1.00 96.31 320 ASP A O 1
ATOM 2464 N N . TRP A 1 321 ? 16.720 0.316 -4.293 1.00 96.06 321 TRP A N 1
ATOM 2465 C CA . TRP A 1 321 ? 16.595 1.080 -3.057 1.00 96.06 321 TRP A CA 1
ATOM 2466 C C . TRP A 1 321 ? 17.291 0.403 -1.881 1.00 96.06 321 TRP A C 1
ATOM 2468 O O . TRP A 1 321 ? 17.391 -0.818 -1.785 1.00 96.06 321 TRP A O 1
ATOM 2478 N N . TYR A 1 322 ? 17.738 1.218 -0.931 1.00 96.69 322 TYR A N 1
ATOM 2479 C CA . TYR A 1 322 ? 18.199 0.756 0.372 1.00 96.69 322 TYR A CA 1
ATOM 2480 C C . TYR A 1 322 ? 17.752 1.725 1.464 1.00 96.69 322 TYR A C 1
ATOM 2482 O O . TYR A 1 322 ? 17.626 2.930 1.228 1.00 96.69 322 TYR A O 1
ATOM 2490 N N . PHE A 1 323 ? 17.540 1.211 2.675 1.00 97.75 323 PHE A N 1
ATOM 2491 C CA . PHE A 1 323 ? 17.236 2.062 3.818 1.00 97.75 323 PHE A CA 1
ATOM 2492 C C . PHE A 1 323 ? 18.488 2.844 4.240 1.00 97.75 323 PHE A C 1
ATOM 2494 O O . PHE A 1 323 ? 19.487 2.272 4.682 1.00 97.75 323 PHE A O 1
ATOM 2501 N N . ALA A 1 324 ? 18.438 4.166 4.084 1.00 97.88 324 ALA A N 1
ATOM 2502 C CA . ALA A 1 324 ? 19.538 5.083 4.367 1.00 97.88 324 ALA A CA 1
ATOM 2503 C C . ALA A 1 324 ? 19.320 5.909 5.648 1.00 97.88 324 ALA A C 1
ATOM 2505 O O . ALA A 1 324 ? 20.262 6.534 6.137 1.00 97.88 324 ALA A O 1
ATOM 2506 N N . GLY A 1 325 ? 18.093 5.935 6.179 1.00 97.31 325 GLY A N 1
ATOM 2507 C CA . GLY A 1 325 ? 17.720 6.739 7.344 1.00 97.31 325 GLY A CA 1
ATOM 2508 C C . GLY A 1 325 ? 17.753 8.252 7.086 1.00 97.31 325 GLY A C 1
ATOM 2509 O O . GLY A 1 325 ? 18.015 9.020 8.007 1.00 97.31 325 GLY A O 1
ATOM 2510 N N . THR A 1 326 ? 17.550 8.688 5.838 1.00 95.12 326 THR A N 1
ATOM 2511 C CA . THR A 1 326 ? 17.582 10.106 5.418 1.00 95.12 326 THR A CA 1
ATOM 2512 C C . THR A 1 326 ? 16.272 10.866 5.655 1.00 95.12 326 THR A C 1
ATOM 2514 O O . THR A 1 326 ? 16.270 12.096 5.599 1.00 95.12 326 THR A O 1
ATOM 2517 N N . GLY A 1 327 ? 15.178 10.146 5.908 1.00 96.50 327 GLY A N 1
ATOM 2518 C CA . GLY A 1 327 ? 13.838 10.673 6.168 1.00 96.50 327 GLY A CA 1
ATOM 2519 C C . GLY A 1 327 ? 13.509 10.774 7.659 1.00 96.50 327 GLY A C 1
ATOM 2520 O O . GLY A 1 327 ? 14.401 10.831 8.507 1.00 96.50 327 GLY A O 1
ATOM 2521 N N . ASN A 1 328 ? 12.217 10.798 7.981 1.00 97.69 328 ASN A N 1
ATOM 2522 C CA . ASN A 1 328 ? 11.716 10.867 9.361 1.00 97.69 328 ASN A CA 1
ATOM 2523 C C . ASN A 1 328 ? 10.943 9.614 9.800 1.00 97.69 328 ASN A C 1
ATOM 2525 O O . ASN A 1 328 ? 10.394 9.598 10.902 1.00 97.69 328 ASN A O 1
ATOM 2529 N N . LEU A 1 329 ? 10.951 8.572 8.968 1.00 98.25 329 LEU A N 1
ATOM 2530 C CA . LEU A 1 329 ? 10.368 7.266 9.255 1.00 98.25 329 LEU A CA 1
ATOM 2531 C C . LEU A 1 329 ? 11.452 6.190 9.410 1.00 98.25 329 LEU A C 1
ATOM 2533 O O . LEU A 1 329 ? 12.570 6.323 8.898 1.00 98.25 329 LEU A O 1
ATOM 2537 N N . ASP A 1 330 ? 11.107 5.109 10.107 1.00 98.00 330 ASP A N 1
ATOM 2538 C CA . ASP A 1 330 ? 11.909 3.889 10.165 1.00 98.00 330 ASP A CA 1
ATOM 2539 C C . ASP A 1 330 ? 11.832 3.069 8.857 1.00 98.00 330 ASP A C 1
ATOM 2541 O O . ASP A 1 330 ? 11.199 3.468 7.877 1.00 98.00 330 ASP A O 1
ATOM 2545 N N . GLU A 1 331 ? 12.522 1.927 8.811 1.00 97.31 331 GLU A N 1
ATOM 2546 C CA . GLU A 1 331 ? 12.634 1.094 7.602 1.00 97.31 331 GLU A CA 1
ATOM 2547 C C . GLU A 1 331 ? 11.311 0.460 7.137 1.00 97.31 331 GLU A C 1
ATOM 2549 O O . GLU A 1 331 ? 11.241 -0.004 6.000 1.00 97.31 331 GLU A O 1
ATOM 2554 N N . CYS A 1 332 ? 10.263 0.488 7.968 1.00 97.25 332 CYS A N 1
ATOM 2555 C CA . CYS A 1 332 ? 8.916 0.038 7.620 1.00 97.25 332 CYS A CA 1
ATOM 2556 C C . CYS A 1 332 ? 7.939 1.203 7.399 1.00 97.25 332 CYS A C 1
ATOM 2558 O O . CYS A 1 332 ? 6.730 0.997 7.443 1.00 97.25 332 CYS A O 1
ATOM 2560 N N . ASN A 1 333 ? 8.436 2.428 7.187 1.00 97.31 333 ASN A N 1
ATOM 2561 C CA . ASN A 1 333 ? 7.637 3.659 7.175 1.00 97.31 333 ASN A CA 1
ATOM 2562 C C . ASN A 1 333 ? 6.893 3.947 8.492 1.00 97.31 333 ASN A C 1
ATOM 2564 O O . ASN A 1 333 ? 5.854 4.609 8.505 1.00 97.31 333 ASN A O 1
ATOM 2568 N N . GLY A 1 334 ? 7.407 3.459 9.616 1.00 97.88 334 GLY A N 1
ATOM 2569 C CA . GLY A 1 334 ? 6.837 3.701 10.932 1.00 97.88 334 GLY A CA 1
ATOM 2570 C C . GLY A 1 334 ? 7.439 4.908 11.643 1.00 97.88 334 GLY A C 1
ATOM 2571 O O . GLY A 1 334 ? 8.619 5.227 11.484 1.00 97.88 334 GLY A O 1
ATOM 2572 N N . ALA A 1 335 ? 6.639 5.562 12.480 1.00 97.81 335 ALA A N 1
ATOM 2573 C CA . ALA A 1 335 ? 7.105 6.586 13.410 1.00 97.81 335 ALA A CA 1
ATOM 2574 C C . ALA A 1 335 ? 6.219 6.655 14.660 1.00 97.81 335 ALA A C 1
ATOM 2576 O O . ALA A 1 335 ? 5.050 6.269 14.644 1.00 97.81 335 ALA A O 1
ATOM 2577 N N . TYR A 1 336 ? 6.797 7.171 15.746 1.00 97.25 336 TYR A N 1
ATOM 2578 C CA . TYR A 1 336 ? 6.042 7.586 16.924 1.00 97.25 336 TYR A CA 1
ATOM 2579 C C . TYR A 1 336 ? 5.562 9.024 16.741 1.00 97.25 336 TYR A C 1
ATOM 2581 O O . TYR A 1 336 ? 6.359 9.890 16.366 1.00 97.25 336 TYR A O 1
ATOM 2589 N N . ASP A 1 337 ? 4.295 9.285 17.044 1.00 94.81 337 ASP A N 1
ATOM 2590 C CA . ASP A 1 337 ? 3.776 10.648 17.102 1.00 94.81 337 ASP A CA 1
ATOM 2591 C C . ASP A 1 337 ? 4.069 11.321 18.459 1.00 94.81 337 ASP A C 1
ATOM 2593 O O . ASP A 1 337 ? 4.661 10.734 19.372 1.00 94.81 337 ASP A O 1
ATOM 2597 N 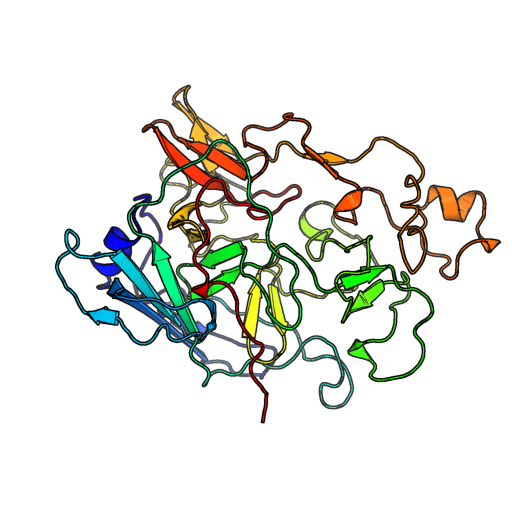N . VAL A 1 338 ? 3.665 12.585 18.598 1.00 95.19 338 VAL A N 1
ATOM 2598 C CA . VAL A 1 338 ? 3.852 13.387 19.819 1.00 95.19 338 VAL A CA 1
ATOM 2599 C C . VAL A 1 338 ? 3.231 12.772 21.085 1.00 95.19 338 VAL A C 1
ATOM 2601 O O . VAL A 1 338 ? 3.683 13.073 22.192 1.00 95.19 338 VAL A O 1
ATOM 2604 N N . ASN A 1 339 ? 2.224 11.905 20.947 1.00 92.62 339 ASN A N 1
ATOM 2605 C CA . ASN A 1 339 ? 1.570 11.215 22.060 1.00 92.62 339 ASN A CA 1
ATOM 2606 C C . ASN A 1 339 ? 2.281 9.906 22.436 1.00 92.62 339 ASN A C 1
ATOM 2608 O O . ASN A 1 339 ? 1.969 9.312 23.468 1.00 92.62 339 ASN A O 1
ATOM 2612 N N . GLY A 1 340 ? 3.275 9.489 21.648 1.00 94.31 340 GLY A N 1
ATOM 2613 C CA . GLY A 1 340 ? 3.977 8.222 21.820 1.00 94.31 340 GLY A CA 1
ATOM 2614 C C . GLY A 1 340 ? 3.261 7.040 21.170 1.00 94.31 340 GLY A C 1
ATOM 2615 O O . GLY A 1 340 ? 3.640 5.899 21.443 1.00 94.31 340 GLY A O 1
ATOM 2616 N N . ASP A 1 341 ? 2.276 7.295 20.307 1.00 94.81 341 ASP A N 1
ATOM 2617 C CA . ASP A 1 341 ? 1.595 6.259 19.538 1.00 94.81 341 ASP A CA 1
ATOM 2618 C C . ASP A 1 341 ? 2.429 5.912 18.301 1.00 94.81 341 ASP A C 1
ATOM 2620 O O . ASP A 1 341 ? 2.846 6.792 17.544 1.00 94.81 341 ASP A O 1
ATOM 2624 N N . TYR A 1 342 ? 2.712 4.622 18.115 1.00 97.81 342 TYR A N 1
ATOM 2625 C CA . TYR A 1 342 ? 3.414 4.122 16.935 1.00 97.81 342 TYR A CA 1
ATOM 2626 C C . TYR A 1 342 ? 2.413 3.747 15.847 1.00 97.81 342 TYR A C 1
ATOM 2628 O O . TYR A 1 342 ? 1.426 3.064 16.119 1.00 97.81 342 TYR A O 1
ATOM 2636 N N . GLY A 1 343 ? 2.717 4.117 14.612 1.00 98.06 343 GLY A N 1
ATOM 2637 C CA . GLY A 1 343 ? 2.008 3.632 13.437 1.00 98.06 343 GLY A CA 1
ATOM 2638 C C . GLY A 1 343 ? 2.825 3.838 12.179 1.00 98.06 343 GLY A C 1
ATOM 2639 O O . GLY A 1 343 ? 3.918 4.410 12.217 1.00 98.06 343 GLY A O 1
ATOM 2640 N N . TYR A 1 344 ? 2.281 3.359 11.071 1.00 98.25 344 TYR A N 1
ATOM 2641 C CA . TYR A 1 344 ? 2.894 3.474 9.760 1.00 98.25 344 TYR A CA 1
ATOM 2642 C C . TYR A 1 344 ? 2.283 4.612 8.953 1.00 98.25 344 TYR A C 1
ATOM 2644 O O . TYR A 1 344 ? 1.137 4.990 9.182 1.00 98.25 344 TYR A O 1
ATOM 2652 N N . TYR A 1 345 ? 3.035 5.148 7.997 1.00 96.50 345 TYR A N 1
ATOM 2653 C CA . TYR A 1 345 ? 2.634 6.321 7.226 1.00 96.50 345 TYR A CA 1
ATOM 2654 C C . TYR A 1 345 ? 2.777 6.084 5.722 1.00 96.50 345 TYR A C 1
ATOM 2656 O O . TYR A 1 345 ? 3.706 5.415 5.263 1.00 96.50 345 TYR A O 1
ATOM 2664 N N . ILE A 1 346 ? 1.850 6.656 4.953 1.00 94.88 346 ILE A N 1
ATOM 2665 C CA . ILE A 1 346 ? 1.935 6.715 3.489 1.00 94.88 346 ILE A CA 1
ATOM 2666 C C . ILE A 1 346 ? 2.950 7.781 3.072 1.00 94.88 346 ILE A C 1
ATOM 2668 O O . ILE A 1 346 ? 3.021 8.855 3.675 1.00 94.88 346 ILE A O 1
ATOM 2672 N N . THR A 1 347 ? 3.718 7.500 2.022 1.00 94.19 347 THR A N 1
ATOM 2673 C CA . THR A 1 347 ? 4.772 8.383 1.511 1.00 94.19 347 THR A CA 1
ATOM 2674 C C . THR A 1 347 ? 4.690 8.553 -0.006 1.00 94.19 347 THR A C 1
ATOM 2676 O O . THR A 1 347 ? 4.246 7.673 -0.738 1.00 94.19 347 THR A O 1
ATOM 2679 N N . ASP A 1 348 ? 5.214 9.676 -0.507 1.00 91.00 348 ASP A N 1
ATOM 2680 C CA . ASP A 1 348 ? 5.348 9.928 -1.956 1.00 91.00 348 ASP A CA 1
ATOM 2681 C C . ASP A 1 348 ? 6.621 9.329 -2.566 1.00 91.00 348 ASP A C 1
ATOM 2683 O O . ASP A 1 348 ? 6.789 9.280 -3.786 1.00 91.00 348 ASP A O 1
ATOM 2687 N N . LYS A 1 349 ? 7.542 8.889 -1.708 1.00 92.69 349 LYS A N 1
ATOM 2688 C CA . LYS A 1 349 ? 8.796 8.228 -2.069 1.00 92.69 349 LYS A CA 1
ATOM 2689 C C . LYS A 1 349 ? 8.734 6.783 -1.601 1.00 92.69 349 LYS A C 1
ATOM 2691 O O . LYS A 1 349 ? 8.247 6.541 -0.498 1.00 92.69 349 LYS A O 1
ATOM 2696 N N . TYR A 1 350 ? 9.265 5.863 -2.407 1.00 94.56 350 TYR A N 1
ATOM 2697 C CA . TYR A 1 350 ? 9.342 4.444 -2.063 1.00 94.56 350 TYR A CA 1
ATOM 2698 C C . TYR A 1 350 ? 9.863 4.244 -0.631 1.00 94.56 350 TYR A C 1
ATOM 2700 O O . TYR A 1 350 ? 10.819 4.931 -0.249 1.00 94.56 350 TYR A O 1
ATOM 2708 N N . PRO A 1 351 ? 9.293 3.312 0.146 1.00 92.81 351 PRO A N 1
ATOM 2709 C CA . PRO A 1 351 ? 8.139 2.460 -0.174 1.00 92.81 351 PRO A CA 1
ATOM 2710 C C . PRO A 1 351 ? 6.844 3.244 0.052 1.00 92.81 351 PRO A C 1
ATOM 2712 O O . PRO A 1 351 ? 6.689 3.833 1.098 1.00 92.81 351 PRO A O 1
ATOM 2715 N N . PHE A 1 352 ? 5.943 3.356 -0.926 1.00 93.31 352 PHE A N 1
ATOM 2716 C CA . PHE A 1 352 ? 4.805 4.304 -0.858 1.00 93.31 352 PHE A CA 1
ATOM 2717 C C . PHE A 1 352 ? 3.802 3.993 0.263 1.00 93.31 352 PHE A C 1
ATOM 2719 O O . PHE A 1 352 ? 3.074 4.858 0.748 1.00 93.31 352 PHE A O 1
ATOM 2726 N N . THR A 1 353 ? 3.777 2.732 0.668 1.00 93.12 353 THR A N 1
ATOM 2727 C CA . THR A 1 353 ? 3.041 2.165 1.794 1.00 93.12 353 THR A CA 1
ATOM 2728 C C . THR A 1 353 ? 4.023 1.308 2.608 1.00 93.12 353 THR A C 1
ATOM 2730 O O . THR A 1 353 ? 5.144 1.076 2.148 1.00 93.12 353 THR A O 1
ATOM 2733 N N . PRO A 1 354 ? 3.657 0.830 3.808 1.00 92.94 354 PRO A N 1
ATOM 2734 C CA . PRO A 1 354 ? 4.583 0.080 4.658 1.00 92.94 354 PRO A CA 1
ATOM 2735 C C . PRO A 1 354 ? 5.059 -1.201 3.947 1.00 92.94 354 PRO A C 1
ATOM 2737 O O . PRO A 1 354 ? 4.211 -2.005 3.575 1.00 92.94 354 PRO A O 1
ATOM 2740 N N . PRO A 1 355 ? 6.374 -1.404 3.732 1.00 92.19 355 PRO A N 1
ATOM 2741 C CA . PRO A 1 355 ? 6.909 -2.602 3.071 1.00 92.19 355 PRO A CA 1
ATOM 2742 C C . PRO A 1 355 ? 7.030 -3.788 4.043 1.00 92.19 355 PRO A C 1
ATOM 2744 O O . PRO A 1 355 ? 7.211 -4.933 3.654 1.00 92.19 355 PRO A O 1
ATOM 2747 N N . CYS A 1 356 ? 7.011 -3.496 5.342 1.00 95.62 356 CYS A N 1
ATOM 2748 C CA . CYS A 1 356 ? 7.265 -4.438 6.412 1.00 95.62 356 CYS A CA 1
ATOM 2749 C C . CYS A 1 356 ? 6.517 -4.016 7.673 1.00 95.62 356 CYS A C 1
ATOM 2751 O O . CYS A 1 356 ? 5.941 -2.932 7.751 1.00 95.62 356 CYS A O 1
ATOM 2753 N N . THR A 1 357 ? 6.539 -4.881 8.682 1.00 97.38 357 THR A N 1
ATOM 2754 C CA . THR A 1 357 ? 5.891 -4.650 9.975 1.00 97.38 357 THR A CA 1
ATOM 2755 C C . THR A 1 357 ? 6.856 -4.900 11.127 1.00 97.38 357 THR A C 1
ATOM 2757 O O . THR A 1 357 ? 7.638 -5.849 11.088 1.00 97.38 357 THR A O 1
ATOM 2760 N N . PHE A 1 358 ? 6.774 -4.113 12.198 1.00 97.50 358 PHE A N 1
ATOM 2761 C CA . PHE A 1 358 ? 7.526 -4.334 13.434 1.00 97.50 358 PHE A CA 1
ATOM 2762 C C . PHE A 1 358 ? 6.805 -5.226 14.447 1.00 97.50 358 PHE A C 1
ATOM 2764 O O . PHE A 1 358 ? 7.432 -5.619 15.430 1.00 97.50 358 PHE A O 1
ATOM 2771 N N . GLY A 1 359 ? 5.529 -5.555 14.267 1.00 96.00 359 GLY A N 1
ATOM 2772 C CA . GLY A 1 359 ? 4.808 -6.510 15.105 1.00 96.00 359 GLY A CA 1
ATOM 2773 C C . GLY A 1 359 ? 4.631 -7.891 14.468 1.00 96.00 359 GLY A C 1
ATOM 2774 O O . GLY A 1 359 ? 5.175 -8.204 13.408 1.00 96.00 359 GLY A O 1
ATOM 2775 N N . ALA A 1 360 ? 3.878 -8.749 15.157 1.00 93.81 360 ALA A N 1
ATOM 2776 C CA . ALA A 1 360 ? 3.533 -10.076 14.660 1.00 93.81 360 ALA A CA 1
ATOM 2777 C C . ALA A 1 360 ? 2.374 -9.976 13.664 1.00 93.81 360 ALA A C 1
ATOM 2779 O O . ALA A 1 360 ? 1.273 -9.608 14.057 1.00 93.81 360 ALA A O 1
ATOM 2780 N N . ARG A 1 361 ? 2.624 -10.328 12.400 1.00 92.81 361 ARG A N 1
ATOM 2781 C CA . ARG A 1 361 ? 1.606 -10.301 11.343 1.00 92.81 361 ARG A CA 1
ATOM 2782 C C . ARG A 1 361 ? 0.487 -11.305 11.605 1.00 92.81 361 ARG A C 1
ATOM 2784 O O . ARG A 1 361 ? 0.752 -12.468 11.922 1.00 92.81 361 ARG A O 1
ATOM 2791 N N . ASP A 1 362 ? -0.741 -10.868 11.378 1.00 92.44 362 ASP A N 1
ATOM 2792 C CA . ASP A 1 362 ? -1.927 -11.703 11.377 1.00 92.44 362 ASP A CA 1
ATOM 2793 C C . ASP A 1 362 ? -2.049 -12.483 10.051 1.00 92.44 362 ASP A C 1
ATOM 2795 O O . ASP A 1 362 ? -2.044 -11.880 8.972 1.00 92.44 362 ASP A O 1
ATOM 2799 N N . PRO A 1 363 ? -2.168 -13.823 10.089 1.00 89.31 363 PRO A N 1
ATOM 2800 C CA . PRO A 1 363 ? -2.273 -14.649 8.885 1.00 89.31 363 PRO A CA 1
ATOM 2801 C C . PRO A 1 363 ? -3.499 -14.375 7.997 1.00 89.31 363 PRO A C 1
ATOM 2803 O O . PRO A 1 363 ? -3.505 -14.792 6.837 1.00 89.31 363 PRO A O 1
ATOM 2806 N N . SER A 1 364 ? -4.541 -13.701 8.499 1.00 90.62 364 SER A N 1
ATOM 2807 C CA . SER A 1 364 ? -5.745 -13.380 7.718 1.00 90.62 364 SER A CA 1
ATOM 2808 C C . SER A 1 364 ? -5.518 -12.343 6.610 1.00 90.62 364 SER A C 1
ATOM 2810 O O . SER A 1 364 ? -6.335 -12.243 5.692 1.00 90.62 364 SER A O 1
ATOM 2812 N N . PHE A 1 365 ? -4.394 -11.620 6.650 1.00 92.56 365 PHE A N 1
ATOM 2813 C CA . PHE A 1 365 ? -3.958 -10.717 5.579 1.00 92.56 365 PHE A CA 1
ATOM 2814 C C . PHE A 1 365 ? -3.420 -11.471 4.351 1.00 92.56 365 PHE A C 1
ATOM 2816 O O . PHE A 1 365 ? -3.320 -10.888 3.273 1.00 92.56 365 PHE A O 1
ATOM 2823 N N . GLY A 1 366 ? -3.118 -12.768 4.484 1.00 89.56 366 GLY A N 1
ATOM 2824 C CA . GLY A 1 366 ? -2.769 -13.640 3.365 1.00 89.56 366 GLY A CA 1
ATOM 2825 C C . GLY A 1 366 ? -4.016 -14.121 2.624 1.00 89.56 366 GLY A C 1
ATOM 2826 O O . GLY A 1 366 ? -4.728 -15.011 3.099 1.00 89.56 366 GLY A O 1
ATOM 2827 N N . LYS A 1 367 ? -4.268 -13.575 1.434 1.00 84.88 367 LYS A N 1
ATOM 2828 C CA . LYS A 1 367 ? -5.433 -13.876 0.594 1.00 84.88 367 LYS A CA 1
ATOM 2829 C C . LYS A 1 367 ? -5.110 -14.878 -0.500 1.00 84.88 367 LYS A C 1
ATOM 2831 O O . LYS A 1 367 ? -4.036 -14.861 -1.095 1.00 84.88 367 LYS A O 1
ATOM 2836 N N . LYS A 1 368 ? -6.060 -15.759 -0.795 1.00 77.25 368 LYS A N 1
ATOM 2837 C CA . LYS A 1 368 ? -6.017 -16.579 -2.010 1.00 77.25 368 LYS A CA 1
ATOM 2838 C C . LYS A 1 368 ? -6.845 -15.863 -3.057 1.00 77.25 368 LYS A C 1
ATOM 2840 O O . LYS A 1 368 ? -7.954 -15.457 -2.733 1.00 77.25 368 LYS A O 1
ATOM 2845 N N . SER A 1 369 ? -6.333 -15.743 -4.281 1.00 64.88 369 SER A N 1
ATOM 2846 C CA . SER A 1 369 ? -7.132 -15.171 -5.364 1.00 64.88 369 SER A CA 1
ATOM 2847 C C . SER A 1 369 ? -8.494 -15.855 -5.461 1.00 64.88 369 SER A C 1
ATOM 2849 O O . SER A 1 369 ? -8.542 -17.097 -5.475 1.00 64.88 369 SER A O 1
ATOM 2851 N N . PRO A 1 370 ? -9.577 -15.078 -5.595 1.00 59.19 370 PRO A N 1
ATOM 2852 C CA . PRO A 1 370 ? -10.871 -15.617 -5.963 1.00 59.19 370 PRO A CA 1
ATOM 2853 C C . PRO A 1 370 ? -10.749 -16.416 -7.264 1.00 59.19 370 PRO A C 1
ATOM 2855 O O . PRO A 1 370 ? -10.185 -15.959 -8.264 1.00 59.19 370 PRO A O 1
ATOM 2858 N N . THR A 1 371 ? -11.279 -17.640 -7.287 1.00 53.44 371 THR A N 1
ATOM 2859 C CA . THR A 1 371 ? -11.524 -18.312 -8.566 1.00 53.44 371 THR A CA 1
ATOM 2860 C C . THR A 1 371 ? -12.715 -17.645 -9.231 1.00 53.44 371 THR A C 1
ATOM 2862 O O . THR A 1 371 ? -13.855 -17.938 -8.873 1.00 53.44 371 THR A O 1
ATOM 2865 N N . LEU A 1 372 ? -12.444 -16.760 -10.193 1.00 48.03 372 LEU A N 1
ATOM 2866 C CA . LEU A 1 372 ? -13.482 -16.213 -11.064 1.00 48.03 372 LEU A CA 1
ATOM 2867 C C . LEU A 1 372 ? -14.244 -17.370 -11.762 1.00 48.03 372 LEU A C 1
ATOM 2869 O O . LEU A 1 372 ? -13.581 -18.310 -12.218 1.00 48.03 372 LEU A O 1
ATOM 2873 N N . PRO A 1 373 ? -15.593 -17.333 -11.821 1.00 43.62 373 PRO A N 1
ATOM 2874 C CA . PRO A 1 373 ? -16.423 -18.368 -12.450 1.00 43.62 373 PRO A CA 1
ATOM 2875 C C . PRO A 1 373 ? -16.110 -18.670 -13.921 1.00 43.62 373 PRO A C 1
ATOM 2877 O O . PRO A 1 373 ? -15.749 -17.731 -14.670 1.00 43.62 373 PRO A O 1
#

Radius of gyration: 20.5 Å; chains: 1; bounding box: 51×46×55 Å

pLDDT: mean 87.9, std 11.35, range [36.34, 98.62]

Foldseek 3Di:
DQFFFPPDFQPAAPFFLLCCCPDPCVQFRKTWQAQEQQVRDRTAIKGKGKFFWQADPDDLPVPPRVRIDGDPDPVRGQWIKIKILQDFSYHFADHQDDDPNLAQFHDAASPDIAIFTAGRDFDFAPDWFFFDQDPPWQFFQWAFSSGHTARLFFQKFQAADQPDDRPQQRAWLLRIHGNDHPLADWTFRQVVCLQVPPDPRRSDDTDPQQWGHGLNHIHHNFGQDLSHPDRCNVDADPVLAFFGFGTAGQSNGTEGEQWAQALVRDIDGQAAQKDFPPDQADDWDPSHPRIGRAAQSCLVPPVVVDPHSDHDHQQRTPSRMDRRRPTQADNQQWDQGNVRGIHHYADSHPVRGGRTGRGDGHSSSTDRRDPDD